Protein AF-A0A4Q4YXY8-F1 (afdb_monomer)

Radius of gyration: 15.59 Å; Cα contacts (8 Å, |Δi|>4): 426; chains: 1; bounding box: 36×34×40 Å

Organism: NCBI:txid2497878

Structure (mmCIF, N/CA/C/O backbone):
data_AF-A0A4Q4YXY8-F1
#
_entry.id   AF-A0A4Q4YXY8-F1
#
loop_
_atom_site.group_PDB
_atom_site.id
_atom_site.type_symbol
_atom_site.label_atom_id
_atom_site.label_alt_id
_atom_site.label_comp_id
_atom_site.label_asym_id
_atom_site.label_entity_id
_atom_site.label_seq_id
_atom_site.pdbx_PDB_ins_code
_atom_site.Cartn_x
_atom_site.Cartn_y
_atom_site.Cartn_z
_atom_site.occupancy
_atom_site.B_iso_or_equiv
_atom_site.auth_seq_id
_atom_site.auth_comp_id
_atom_site.auth_asym_id
_atom_site.auth_atom_id
_atom_site.pdbx_PDB_model_num
ATOM 1 N N . MET A 1 1 ? -4.076 18.309 8.167 1.00 90.19 1 MET A N 1
ATOM 2 C CA . MET A 1 1 ? -4.101 18.838 9.562 1.00 90.19 1 MET A CA 1
ATOM 3 C C . MET A 1 1 ? -2.750 18.593 10.218 1.00 90.19 1 MET A C 1
ATOM 5 O O . MET A 1 1 ? -2.201 17.526 10.020 1.00 90.19 1 MET A O 1
ATOM 9 N N . LYS A 1 2 ? -2.200 19.531 10.994 1.00 92.75 2 LYS A N 1
ATOM 10 C CA . LYS A 1 2 ? -0.935 19.318 11.720 1.00 92.75 2 LYS A CA 1
ATOM 11 C C . LYS A 1 2 ? -1.205 18.745 13.115 1.00 92.75 2 LYS A C 1
ATOM 13 O O . LYS A 1 2 ? -2.021 19.312 13.838 1.00 92.75 2 LYS A O 1
ATOM 18 N N . VAL A 1 3 ? -0.514 17.673 13.496 1.00 90.56 3 VAL A N 1
ATOM 19 C CA . VAL A 1 3 ? -0.617 17.034 14.820 1.00 90.56 3 VAL A CA 1
ATOM 20 C C . VAL A 1 3 ? 0.762 16.958 15.492 1.00 90.56 3 VAL A C 1
ATOM 22 O O . VAL A 1 3 ? 1.758 16.739 14.795 1.00 90.56 3 VAL A O 1
ATOM 25 N N . PRO A 1 4 ? 0.869 17.201 16.812 1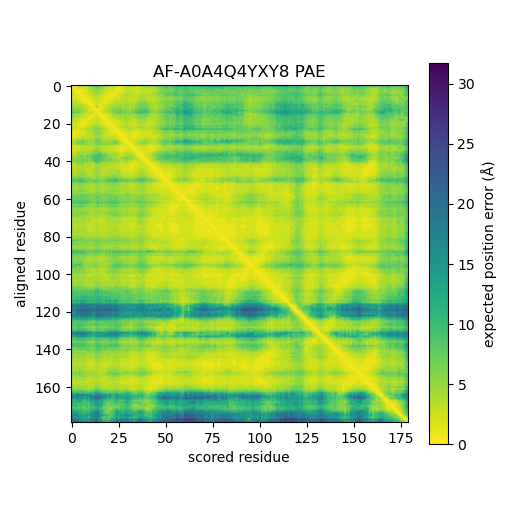.00 92.56 4 PRO A N 1
ATOM 26 C CA . PRO A 1 4 ? 2.136 17.091 17.535 1.00 92.56 4 PRO A CA 1
ATOM 27 C C . PRO A 1 4 ? 2.591 15.628 17.698 1.00 92.56 4 PRO A C 1
ATOM 29 O O . PRO A 1 4 ? 1.917 14.697 17.269 1.00 92.56 4 PRO A O 1
ATOM 32 N N . ALA A 1 5 ? 3.755 15.433 18.322 1.00 89.69 5 ALA A N 1
ATOM 33 C CA . ALA A 1 5 ? 4.195 14.108 18.751 1.00 89.69 5 ALA A CA 1
ATOM 34 C C . ALA A 1 5 ? 3.210 13.514 19.772 1.00 89.69 5 ALA A C 1
ATOM 36 O O . ALA A 1 5 ? 2.669 14.239 20.611 1.00 89.69 5 ALA A O 1
ATOM 37 N N . GLY A 1 6 ? 3.011 12.199 19.731 1.00 88.31 6 GLY A N 1
ATOM 38 C CA . GLY A 1 6 ? 2.083 11.510 20.623 1.00 88.31 6 GLY A CA 1
ATOM 39 C C . GLY A 1 6 ? 1.537 10.218 20.034 1.00 88.31 6 GLY A C 1
ATOM 40 O O . GLY A 1 6 ? 1.901 9.824 18.929 1.00 88.31 6 GLY A O 1
ATOM 41 N N . ARG A 1 7 ? 0.652 9.566 20.788 1.00 87.00 7 ARG A N 1
ATOM 42 C CA . ARG A 1 7 ? -0.078 8.379 20.342 1.00 87.00 7 ARG A CA 1
ATOM 43 C C . ARG A 1 7 ? -1.436 8.781 19.788 1.00 87.00 7 ARG A C 1
ATOM 45 O O . ARG A 1 7 ? -2.163 9.526 20.446 1.00 87.00 7 ARG A O 1
ATOM 52 N N . TYR A 1 8 ? -1.771 8.269 18.612 1.00 84.75 8 TYR A N 1
ATOM 53 C CA . TYR A 1 8 ? -3.015 8.570 17.916 1.00 84.75 8 TYR A CA 1
ATOM 54 C C . TYR A 1 8 ? -3.719 7.297 17.473 1.00 84.75 8 TYR A C 1
ATOM 56 O O . TYR A 1 8 ? -3.079 6.372 16.986 1.00 84.75 8 TYR A O 1
ATOM 64 N N . SER A 1 9 ?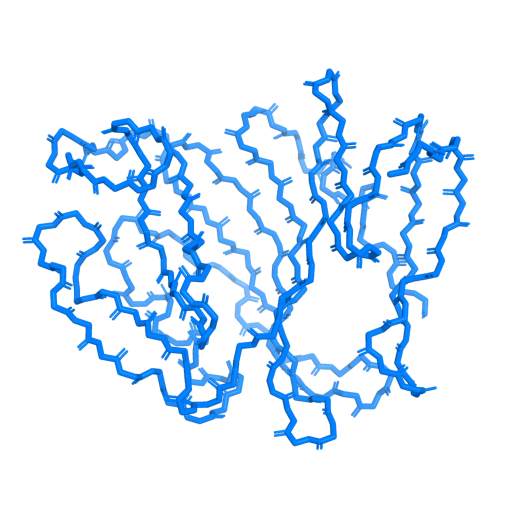 -5.045 7.319 17.569 1.00 83.12 9 SER A N 1
ATOM 65 C CA . SER A 1 9 ? -5.918 6.248 17.104 1.00 83.12 9 SER A CA 1
ATOM 66 C C . SER A 1 9 ? -6.507 6.613 15.744 1.00 83.12 9 SER A C 1
ATOM 68 O O . SER A 1 9 ? -7.242 7.597 15.619 1.00 83.12 9 SER A O 1
ATOM 70 N N . LEU A 1 10 ? -6.180 5.833 14.720 1.00 78.31 10 LEU A N 1
ATOM 71 C CA . LEU A 1 10 ? -6.685 5.965 13.357 1.00 78.31 10 LEU A CA 1
ATOM 72 C C . LEU A 1 10 ? -7.799 4.944 13.162 1.00 78.31 10 LEU A C 1
ATOM 74 O O . LEU A 1 10 ? -7.565 3.741 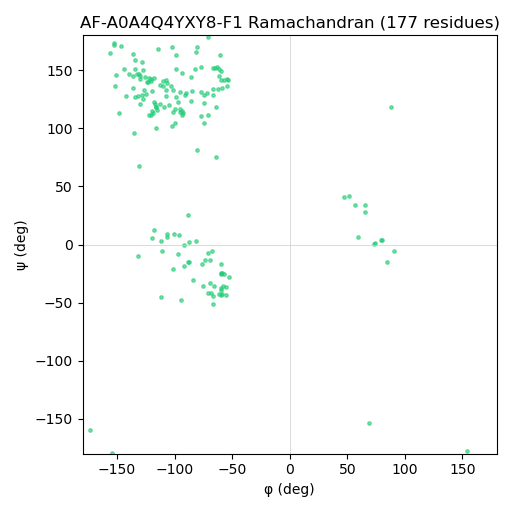13.066 1.00 78.31 10 LEU A O 1
ATOM 78 N N . ARG A 1 11 ? -9.043 5.417 13.157 1.00 79.62 11 ARG A N 1
ATOM 79 C CA . ARG A 1 11 ? -10.216 4.549 13.059 1.00 79.62 11 ARG A CA 1
ATOM 80 C C . ARG A 1 11 ? -10.403 4.080 11.613 1.00 79.62 11 ARG A C 1
ATOM 82 O O . ARG A 1 11 ? -10.774 4.877 10.761 1.00 79.62 11 ARG A O 1
ATOM 89 N N . LEU A 1 12 ? -10.176 2.790 11.365 1.00 75.69 12 LEU A N 1
ATOM 90 C CA . LEU A 1 12 ? -10.342 2.145 10.055 1.00 75.69 12 LEU A CA 1
ATOM 91 C C . LEU A 1 12 ? -11.801 1.731 9.813 1.00 75.69 12 LEU A C 1
ATOM 93 O O . LEU A 1 12 ? -12.274 1.721 8.685 1.00 75.69 12 LEU A O 1
ATOM 97 N N . SER A 1 13 ? -12.525 1.396 10.884 1.00 74.44 13 SER A N 1
ATOM 98 C CA . SER A 1 13 ? -13.963 1.111 10.869 1.00 74.44 13 SER A CA 1
ATOM 99 C C . SER A 1 13 ? -14.575 1.421 12.242 1.00 74.44 13 SER A C 1
ATOM 101 O O . SER A 1 13 ? -13.841 1.693 13.195 1.00 74.44 13 SER A O 1
ATOM 103 N N . PRO A 1 14 ? -15.908 1.363 12.424 1.00 77.62 14 PRO A N 1
ATOM 104 C CA . PRO A 1 14 ? -16.515 1.543 13.743 1.00 77.62 14 PRO A CA 1
ATOM 105 C C . PRO A 1 14 ? -15.936 0.629 14.837 1.00 77.62 14 PRO A C 1
ATOM 107 O O . PRO A 1 14 ? -15.938 1.027 16.002 1.00 77.62 14 PRO A O 1
ATOM 110 N N . SER A 1 15 ? -15.427 -0.550 14.461 1.00 74.56 15 SER A N 1
ATOM 111 C CA . SER A 1 15 ? -14.899 -1.581 15.361 1.00 74.56 15 SER A CA 1
ATOM 112 C C . SER A 1 15 ? -13.382 -1.781 15.286 1.00 74.56 15 SER A C 1
ATOM 114 O O . SER A 1 15 ? -12.856 -2.565 16.068 1.00 74.56 15 SER A O 1
ATOM 116 N N . LEU A 1 16 ? -12.681 -1.111 14.367 1.00 79.50 16 LEU A N 1
ATOM 117 C CA . LEU A 1 16 ? -11.245 -1.282 14.155 1.00 79.50 16 LEU A CA 1
ATOM 118 C C . LEU A 1 16 ? -10.537 0.069 14.190 1.00 79.50 16 LEU A C 1
ATOM 120 O O . LEU A 1 16 ? -10.862 0.974 13.419 1.00 79.50 16 LEU A O 1
ATOM 124 N N . ALA A 1 17 ? -9.532 0.176 15.051 1.00 80.44 17 ALA A N 1
ATOM 125 C CA . ALA A 1 17 ? -8.624 1.306 15.084 1.00 80.44 17 ALA A CA 1
ATOM 126 C C . ALA A 1 17 ? -7.174 0.825 15.025 1.00 80.44 17 ALA A C 1
ATOM 128 O O . ALA A 1 17 ? -6.848 -0.274 15.470 1.00 80.44 17 ALA A O 1
ATOM 129 N N . TYR A 1 18 ? -6.328 1.660 14.443 1.00 76.88 18 TYR A N 1
ATOM 130 C CA . TYR A 1 18 ? -4.896 1.470 14.352 1.00 76.88 18 TYR A CA 1
ATOM 131 C C . TYR A 1 18 ? -4.215 2.536 15.205 1.00 76.88 18 TYR A C 1
ATOM 133 O O . TYR A 1 18 ? -4.395 3.728 14.967 1.00 76.88 18 TYR A O 1
ATOM 141 N N . GLU A 1 19 ? -3.433 2.122 16.195 1.00 80.50 19 GLU A N 1
ATOM 142 C CA . GLU A 1 19 ? -2.650 3.056 17.001 1.00 80.50 19 GLU A CA 1
ATOM 143 C C . GLU A 1 19 ? -1.320 3.369 16.308 1.00 80.50 19 GLU A C 1
ATOM 145 O O . GLU A 1 19 ? -0.596 2.477 15.867 1.00 80.50 19 GLU A O 1
ATOM 150 N N . VAL A 1 20 ? -0.982 4.652 16.220 1.00 77.38 20 VAL A N 1
ATOM 151 C CA . VAL A 1 20 ? 0.290 5.124 15.676 1.00 77.38 20 VAL A CA 1
ATOM 152 C C . VAL A 1 20 ? 0.993 6.006 16.703 1.00 77.38 20 VAL A C 1
ATOM 154 O O . VAL A 1 20 ? 0.406 6.937 17.258 1.00 77.38 20 VAL A O 1
ATOM 157 N N . ASP A 1 21 ? 2.264 5.709 16.966 1.00 81.56 21 ASP A N 1
ATOM 158 C CA . ASP A 1 21 ? 3.124 6.556 17.786 1.00 81.56 21 ASP A CA 1
ATOM 159 C C . ASP A 1 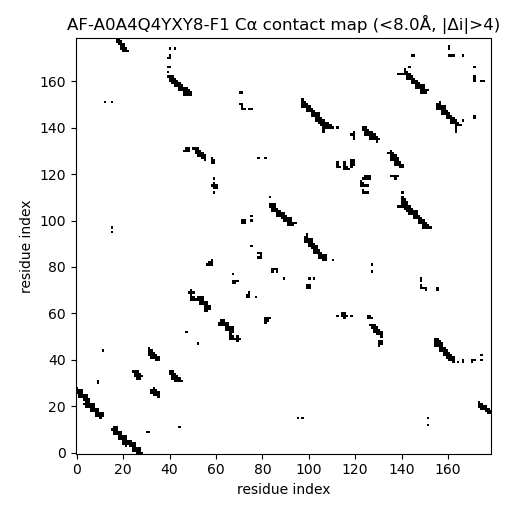21 ? 3.907 7.502 16.873 1.00 81.56 21 ASP A C 1
ATOM 161 O O . ASP A 1 21 ? 4.732 7.085 16.062 1.00 81.56 21 ASP A O 1
ATOM 165 N N . LEU A 1 22 ? 3.646 8.799 17.001 1.00 82.31 22 LEU A N 1
ATOM 166 C CA . LEU A 1 22 ? 4.310 9.834 16.224 1.00 82.31 22 LEU A CA 1
ATOM 167 C C . LEU A 1 22 ? 5.482 10.393 17.043 1.00 82.31 22 LEU A C 1
ATOM 169 O O . LEU A 1 22 ? 5.249 11.040 18.069 1.00 82.31 22 LEU A O 1
ATOM 173 N N . PRO A 1 23 ? 6.743 10.191 16.613 1.00 78.56 23 PRO A N 1
ATOM 174 C CA . PRO A 1 23 ? 7.926 10.628 17.364 1.00 78.56 23 PRO A CA 1
ATOM 175 C C . PRO A 1 23 ? 8.136 12.147 17.296 1.00 78.56 23 PRO A C 1
ATOM 177 O O . PRO A 1 23 ? 8.937 12.720 18.029 1.00 78.56 23 PRO A O 1
ATOM 180 N N . GLY A 1 24 ? 7.426 12.808 16.389 1.00 84.75 24 GLY A N 1
ATOM 181 C CA . GLY A 1 24 ? 7.512 14.227 16.126 1.00 84.75 24 GLY A CA 1
ATOM 182 C C . GLY A 1 24 ? 6.204 14.724 15.539 1.00 84.75 24 GLY A C 1
ATOM 183 O O . GLY A 1 24 ? 5.262 13.965 15.320 1.00 84.75 24 GLY A O 1
ATOM 184 N N . THR A 1 25 ? 6.173 16.014 15.243 1.00 89.00 25 THR A N 1
ATOM 185 C CA . THR A 1 25 ? 5.043 16.615 14.537 1.00 89.00 25 THR A CA 1
ATOM 186 C C . THR A 1 25 ? 4.845 15.952 13.168 1.00 89.00 25 THR A C 1
ATOM 188 O O . THR A 1 25 ? 5.825 15.644 12.484 1.00 89.00 25 THR A O 1
ATOM 191 N N . ARG A 1 26 ? 3.587 15.750 12.765 1.00 88.75 26 ARG A N 1
ATOM 192 C CA . ARG A 1 26 ? 3.189 15.201 11.459 1.00 88.75 26 ARG A CA 1
ATOM 193 C C . ARG A 1 26 ? 2.025 15.979 10.847 1.00 88.75 26 ARG A C 1
ATOM 195 O O . ARG A 1 26 ? 1.322 16.724 11.533 1.00 88.75 26 ARG A O 1
ATOM 202 N N . TYR A 1 27 ? 1.823 15.781 9.554 1.00 89.62 27 TYR A N 1
ATOM 203 C CA . TYR A 1 27 ? 0.651 16.202 8.803 1.00 89.62 27 TYR A CA 1
ATOM 204 C C . TYR A 1 27 ? -0.252 14.991 8.560 1.00 89.62 27 TYR A C 1
ATOM 206 O O . TYR A 1 27 ? 0.235 13.912 8.246 1.00 89.62 27 TYR A O 1
ATOM 214 N N . VAL A 1 28 ? -1.554 15.183 8.755 1.00 87.75 28 VAL A N 1
ATOM 215 C CA . VAL A 1 28 ? -2.616 14.188 8.589 1.00 87.75 28 VAL A CA 1
ATOM 216 C C . VAL A 1 28 ? -3.590 14.672 7.524 1.00 87.75 28 VAL A C 1
ATOM 218 O O . VAL A 1 28 ? -4.300 15.658 7.754 1.00 87.75 28 VAL A O 1
ATOM 221 N N . ASP A 1 29 ? -3.669 13.961 6.409 1.00 85.75 29 ASP A N 1
ATOM 222 C CA . ASP A 1 29 ? -4.574 14.250 5.300 1.00 85.75 29 ASP A CA 1
ATOM 223 C C . ASP A 1 29 ? -5.659 13.180 5.214 1.00 85.75 29 ASP A C 1
ATOM 225 O O . ASP A 1 29 ? -5.414 11.994 5.441 1.00 85.75 29 ASP A O 1
ATOM 229 N N . GLY A 1 30 ? -6.904 13.617 5.007 1.00 80.00 30 GLY A N 1
ATOM 230 C CA . GLY A 1 30 ? -8.074 12.728 4.968 1.00 80.00 30 GLY A CA 1
ATOM 231 C C . GLY A 1 30 ? -8.321 11.902 6.241 1.00 80.00 30 GLY A C 1
ATOM 232 O O . GLY A 1 30 ? -9.193 11.045 6.242 1.00 80.00 30 GLY A O 1
ATOM 233 N N . GLY A 1 31 ? -7.560 12.130 7.320 1.00 79.38 31 GLY A N 1
ATOM 234 C CA . GLY A 1 31 ? -7.582 11.296 8.526 1.00 79.38 31 GLY A CA 1
ATOM 235 C C . GLY A 1 31 ? -6.888 9.938 8.377 1.00 79.38 31 GLY A C 1
ATOM 236 O O . GLY A 1 31 ? -6.879 9.179 9.338 1.00 79.38 31 GLY A O 1
ATOM 237 N N . LEU A 1 32 ? -6.315 9.637 7.208 1.00 83.00 32 LEU A N 1
ATOM 238 C CA . LEU A 1 32 ? -5.819 8.304 6.846 1.00 83.00 32 LEU A CA 1
ATOM 239 C C . LEU A 1 32 ? -4.403 8.320 6.259 1.00 83.00 32 LEU A C 1
ATOM 241 O O . LEU A 1 32 ? -3.798 7.261 6.138 1.00 83.00 32 LEU A O 1
ATOM 245 N N . TYR A 1 33 ? -3.860 9.499 5.946 1.00 86.62 33 TYR A N 1
ATOM 246 C CA . TYR A 1 33 ? -2.503 9.679 5.440 1.00 86.62 33 TYR A CA 1
ATOM 247 C C . TYR A 1 33 ? -1.685 10.545 6.402 1.00 86.62 33 TYR A C 1
ATOM 249 O O . TYR A 1 33 ? -1.987 11.722 6.586 1.00 86.62 33 TYR A O 1
ATOM 257 N N . VAL A 1 34 ? -0.668 9.975 7.044 1.00 87.25 34 VAL A N 1
ATOM 258 C CA . VAL A 1 34 ? 0.184 10.632 8.043 1.00 87.25 34 VAL A CA 1
ATOM 259 C C . VAL A 1 34 ? 1.620 10.692 7.536 1.00 87.25 34 VAL A C 1
ATOM 261 O O . VAL A 1 34 ? 2.242 9.661 7.299 1.00 87.25 34 VAL A O 1
ATOM 264 N N . HIS A 1 35 ? 2.174 11.894 7.409 1.00 86.31 35 HIS A N 1
ATOM 265 C CA . HIS A 1 35 ? 3.501 12.106 6.829 1.00 86.31 35 HIS A CA 1
ATOM 266 C C . HIS A 1 35 ? 4.172 13.373 7.384 1.00 86.31 35 HIS A C 1
ATOM 268 O O . HIS A 1 35 ? 3.567 14.163 8.113 1.00 86.31 35 HIS A O 1
ATOM 274 N N . HIS A 1 36 ? 5.444 13.587 7.057 1.00 83.56 36 HIS A N 1
ATOM 275 C CA . HIS A 1 36 ? 6.115 14.877 7.220 1.00 83.56 36 HIS A CA 1
ATOM 276 C C . HIS A 1 36 ? 7.232 14.995 6.178 1.00 83.56 36 HIS A C 1
ATOM 278 O O . HIS A 1 36 ? 7.967 14.029 6.011 1.00 83.56 36 HIS A O 1
ATOM 284 N N . PRO A 1 37 ? 7.401 16.149 5.507 1.00 79.00 37 PRO A N 1
ATOM 285 C CA . PRO A 1 37 ? 8.390 16.295 4.434 1.00 79.00 37 PRO A CA 1
ATOM 286 C C . PRO A 1 37 ? 9.826 16.025 4.905 1.00 79.00 37 PRO A C 1
ATOM 288 O O . PRO A 1 37 ? 10.601 15.398 4.195 1.00 79.00 37 PRO A O 1
ATOM 291 N N . ASP A 1 38 ? 10.154 16.448 6.128 1.00 78.81 38 ASP A N 1
ATOM 292 C CA . ASP A 1 38 ? 11.504 16.304 6.696 1.00 78.81 38 ASP A CA 1
ATOM 293 C C . ASP A 1 38 ? 11.659 15.128 7.674 1.00 78.81 38 ASP A C 1
ATOM 295 O O . ASP A 1 38 ? 12.659 15.063 8.389 1.00 78.81 38 ASP A O 1
ATOM 299 N N . ALA A 1 39 ? 10.664 14.240 7.798 1.00 75.75 39 ALA A N 1
ATOM 300 C CA . ALA A 1 39 ? 10.763 13.106 8.716 1.00 75.75 39 ALA A CA 1
ATOM 301 C C . ALA A 1 39 ? 10.571 11.777 7.980 1.00 75.75 39 ALA A C 1
ATOM 303 O O . ALA A 1 39 ? 9.677 11.676 7.142 1.00 75.75 39 ALA A O 1
ATOM 304 N N . PRO A 1 40 ? 11.355 10.744 8.327 1.00 73.69 40 PRO A N 1
ATOM 305 C CA . PRO A 1 40 ? 11.148 9.418 7.779 1.00 73.69 40 PRO A CA 1
ATOM 306 C C . PRO A 1 40 ? 9.794 8.849 8.221 1.00 73.69 40 PRO A C 1
ATOM 308 O O . PRO A 1 40 ? 9.283 9.157 9.310 1.00 73.69 40 PRO A O 1
ATOM 311 N N . GLY A 1 41 ? 9.253 7.974 7.375 1.00 78.12 41 GLY A N 1
ATOM 312 C CA . GLY A 1 41 ? 8.050 7.206 7.657 1.00 78.12 41 GLY A CA 1
ATOM 313 C C . GLY A 1 41 ? 6.757 7.922 7.274 1.00 78.12 41 GLY A C 1
ATOM 314 O O . GLY A 1 41 ? 6.381 8.947 7.847 1.00 78.12 41 GLY A O 1
ATOM 315 N N . VAL A 1 42 ? 6.043 7.301 6.345 1.00 82.25 42 VAL A N 1
ATOM 316 C CA . VAL A 1 42 ? 4.669 7.596 5.961 1.00 82.25 42 VA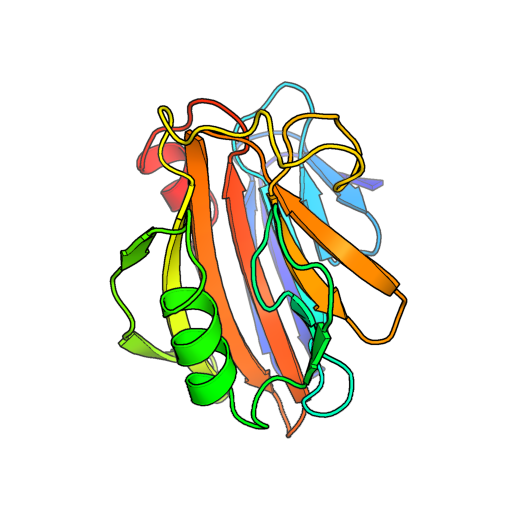L A CA 1
ATOM 317 C C . VAL A 1 42 ? 3.777 6.481 6.495 1.00 82.25 42 VAL A C 1
ATOM 319 O O . VAL A 1 42 ? 4.152 5.304 6.514 1.00 82.25 42 VAL A O 1
ATOM 322 N N . PHE A 1 43 ? 2.593 6.848 6.961 1.00 85.56 43 PHE A N 1
ATOM 323 C CA . PHE A 1 43 ? 1.528 5.910 7.269 1.00 85.56 43 PHE A CA 1
ATOM 324 C C . PHE A 1 43 ? 0.317 6.236 6.406 1.00 85.56 43 PHE A C 1
ATOM 326 O O . PHE A 1 43 ? -0.089 7.391 6.329 1.00 85.56 43 PHE A O 1
ATOM 333 N N . ALA A 1 44 ? -0.266 5.226 5.781 1.00 87.25 44 ALA A N 1
ATOM 334 C CA . ALA A 1 44 ? -1.396 5.390 4.893 1.00 87.25 44 ALA A CA 1
ATOM 335 C C . ALA A 1 44 ? -2.414 4.270 5.084 1.00 87.25 44 ALA A C 1
ATOM 337 O O . ALA A 1 44 ? -2.061 3.119 5.344 1.00 87.25 44 ALA A O 1
ATOM 338 N N . VAL A 1 45 ? -3.684 4.603 4.908 1.00 88.12 45 V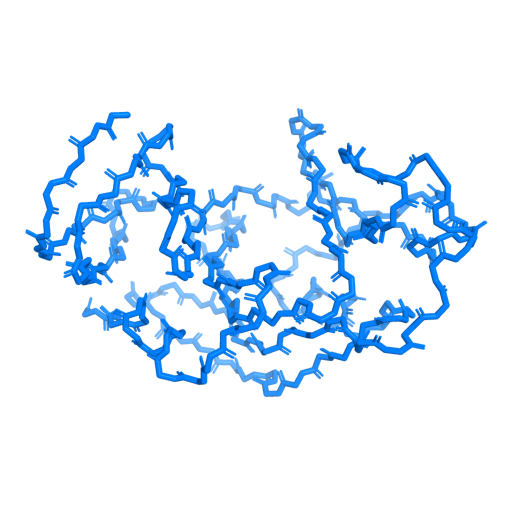AL A N 1
ATOM 339 C CA . VAL A 1 45 ? -4.781 3.641 4.840 1.00 88.12 45 VAL A CA 1
ATOM 340 C C . VAL A 1 45 ? -5.566 3.942 3.583 1.00 88.12 45 VAL A C 1
ATOM 342 O O . VAL A 1 45 ? -6.002 5.074 3.387 1.00 88.12 45 VAL A O 1
ATOM 345 N N . THR A 1 46 ? -5.788 2.921 2.767 1.00 88.62 46 THR A N 1
ATOM 346 C CA . THR A 1 46 ? -6.628 3.037 1.576 1.00 88.62 46 THR A CA 1
ATOM 347 C C . THR A 1 46 ? -7.614 1.877 1.491 1.00 88.62 46 THR A C 1
ATOM 349 O O . THR A 1 46 ? -7.330 0.755 1.930 1.00 88.62 46 THR A O 1
ATOM 352 N N . SER A 1 47 ? -8.795 2.159 0.945 1.00 89.88 47 SER A N 1
ATOM 353 C CA . SER A 1 47 ? -9.760 1.124 0.582 1.00 89.88 47 SER A CA 1
ATOM 354 C C . SER A 1 47 ? -9.307 0.462 -0.714 1.00 89.88 47 SER A C 1
ATOM 356 O O . SER A 1 47 ? -8.992 1.144 -1.685 1.00 89.88 47 SER A O 1
ATOM 358 N N . ALA A 1 48 ? -9.278 -0.866 -0.739 1.00 91.81 48 ALA A N 1
ATOM 359 C CA . ALA A 1 48 ? -8.876 -1.655 -1.897 1.00 91.81 48 ALA A CA 1
ATOM 360 C C . ALA A 1 48 ? -9.928 -2.742 -2.162 1.00 91.81 48 ALA A C 1
ATOM 362 O O . ALA A 1 48 ? -9.647 -3.931 -1.967 1.00 91.81 48 ALA A O 1
ATOM 363 N N . PRO A 1 49 ? -11.149 -2.365 -2.581 1.00 91.38 49 PRO A N 1
ATOM 364 C CA . PRO A 1 49 ? -12.255 -3.300 -2.755 1.00 91.38 49 PRO A CA 1
ATOM 365 C C . PRO A 1 49 ? -11.931 -4.364 -3.809 1.00 91.38 49 PRO A C 1
ATOM 367 O O . PRO A 1 49 ? -11.130 -4.145 -4.721 1.00 91.38 49 PRO A O 1
ATOM 370 N N . ALA A 1 50 ? -12.522 -5.548 -3.663 1.00 87.56 50 ALA A N 1
ATOM 371 C CA . ALA A 1 50 ? -12.245 -6.707 -4.512 1.00 87.56 50 ALA A CA 1
ATOM 372 C C . ALA A 1 50 ? -12.449 -6.425 -6.010 1.00 87.56 50 ALA A C 1
ATOM 374 O O . ALA A 1 50 ? -11.620 -6.807 -6.826 1.00 87.56 50 ALA A O 1
ATOM 375 N N . ASP A 1 51 ? -13.532 -5.742 -6.355 1.00 88.62 51 ASP A N 1
ATOM 376 C CA . ASP A 1 51 ? -13.954 -5.395 -7.713 1.00 88.62 51 ASP A CA 1
ATOM 377 C C . ASP A 1 51 ? -13.348 -4.085 -8.239 1.00 88.62 51 ASP A C 1
ATOM 379 O O . ASP A 1 51 ? -13.344 -3.862 -9.448 1.00 88.62 51 ASP A O 1
ATOM 383 N N . GLY A 1 52 ? -12.779 -3.260 -7.360 1.00 88.75 52 GLY A N 1
ATOM 384 C CA . GLY A 1 52 ? -12.177 -1.972 -7.710 1.00 88.75 52 GLY A CA 1
ATOM 385 C C . GLY A 1 52 ? -10.655 -1.888 -7.555 1.00 88.75 52 GLY A C 1
ATOM 386 O O . GLY A 1 52 ? -10.090 -0.819 -7.769 1.00 88.75 52 GLY A O 1
ATOM 387 N N . THR A 1 53 ? -9.971 -2.973 -7.174 1.00 94.25 53 THR A N 1
ATOM 388 C CA . THR A 1 53 ? -8.497 -2.994 -7.086 1.00 94.25 53 THR A CA 1
ATOM 389 C C . THR A 1 53 ? -7.898 -3.548 -8.366 1.00 94.25 53 THR A C 1
ATOM 391 O O . THR A 1 53 ? -8.086 -4.723 -8.686 1.00 94.25 53 THR A O 1
ATOM 394 N N . LEU A 1 54 ? -7.144 -2.718 -9.075 1.00 93.75 54 LEU A N 1
ATOM 395 C CA . LEU A 1 54 ? -6.520 -3.050 -10.350 1.00 93.75 54 LEU A CA 1
ATOM 396 C C . LEU A 1 54 ? -5.001 -3.090 -10.190 1.00 93.75 54 LEU A C 1
ATOM 398 O O . LEU A 1 54 ? -4.427 -2.216 -9.545 1.00 93.75 54 LEU A O 1
ATOM 402 N N . LEU A 1 55 ? -4.348 -4.083 -10.787 1.00 93.44 55 LEU A N 1
ATOM 403 C CA . LEU A 1 55 ? -2.891 -4.144 -10.890 1.00 93.44 55 LEU A CA 1
ATOM 404 C C . LEU A 1 55 ? -2.484 -4.115 -12.364 1.00 93.44 55 LEU A C 1
ATOM 406 O O . LEU A 1 55 ? -3.164 -4.736 -13.189 1.00 93.44 55 LEU A O 1
ATOM 410 N N . PRO A 1 56 ? -1.370 -3.455 -12.718 1.00 92.06 56 PRO A N 1
ATOM 411 C CA . PRO A 1 56 ? -0.808 -3.583 -14.054 1.00 92.06 56 PRO A CA 1
ATOM 412 C C . PRO A 1 56 ? -0.281 -5.007 -14.269 1.00 92.06 56 PRO A C 1
ATOM 414 O O . PRO A 1 56 ? 0.142 -5.682 -13.328 1.00 92.06 56 PRO A O 1
ATOM 417 N N . ARG A 1 57 ? -0.260 -5.480 -15.518 1.00 91.94 57 ARG A N 1
ATOM 418 C CA . ARG A 1 57 ? 0.413 -6.744 -15.866 1.00 91.94 57 ARG A CA 1
ATOM 419 C C . ARG A 1 57 ? 1.919 -6.660 -15.683 1.00 91.94 57 ARG A C 1
ATOM 421 O O . ARG A 1 57 ? 2.543 -7.647 -15.302 1.00 91.94 57 ARG A O 1
ATOM 428 N N . HIS A 1 58 ? 2.488 -5.497 -15.972 1.00 91.19 58 HIS A N 1
ATOM 429 C CA . HIS A 1 58 ? 3.864 -5.178 -15.658 1.00 91.19 58 HIS A CA 1
ATOM 430 C C . HIS A 1 58 ? 3.946 -3.709 -15.225 1.00 91.19 58 HIS A C 1
ATOM 432 O O . HIS A 1 58 ? 3.546 -2.831 -15.995 1.00 91.19 58 HIS A O 1
ATOM 438 N N . PRO A 1 59 ? 4.547 -3.389 -14.067 1.00 87.75 59 PRO A N 1
ATOM 439 C CA . PRO A 1 59 ? 4.530 -2.036 -13.528 1.00 87.75 59 PRO A CA 1
ATOM 440 C C . PRO A 1 59 ? 5.144 -0.973 -14.433 1.00 87.75 59 PRO A C 1
ATOM 442 O O . PRO A 1 59 ? 4.761 0.183 -14.336 1.00 87.75 59 PRO A O 1
ATOM 445 N N . CYS A 1 60 ? 6.054 -1.351 -15.340 1.00 85.94 60 CYS A N 1
ATOM 446 C CA . CYS A 1 60 ? 6.694 -0.444 -16.305 1.00 85.94 60 CYS A CA 1
ATOM 447 C C . CYS A 1 60 ? 6.321 -0.657 -17.790 1.00 85.94 60 CYS A C 1
ATOM 449 O O . CYS A 1 60 ? 5.980 0.316 -18.449 1.00 85.94 60 CYS A O 1
ATOM 451 N N . THR A 1 61 ? 6.290 -1.885 -18.320 1.00 87.38 61 THR A N 1
ATOM 452 C CA . THR A 1 61 ? 6.188 -2.125 -19.778 1.00 87.38 61 THR A CA 1
ATOM 453 C C . THR A 1 61 ? 4.802 -2.500 -20.307 1.00 87.38 61 THR A C 1
ATOM 455 O O . THR A 1 61 ? 4.545 -2.321 -21.495 1.00 87.38 61 THR A O 1
ATOM 458 N N . ASP A 1 62 ? 3.900 -3.002 -19.461 1.00 89.56 62 ASP A N 1
ATOM 459 C CA . ASP A 1 62 ? 2.541 -3.404 -19.841 1.00 89.56 62 ASP A CA 1
ATOM 460 C C . ASP A 1 62 ? 1.541 -2.876 -18.813 1.00 89.56 62 ASP A C 1
ATOM 462 O O . ASP A 1 62 ? 1.288 -3.481 -17.768 1.00 89.56 62 ASP A O 1
ATOM 466 N N . LYS A 1 63 ? 0.966 -1.721 -19.149 1.00 83.69 63 LYS A N 1
ATOM 467 C CA . LYS A 1 63 ? -0.011 -1.005 -18.322 1.00 83.69 63 LYS A CA 1
ATOM 468 C C . LYS A 1 63 ? -1.424 -1.549 -18.449 1.00 83.69 63 LYS A C 1
ATOM 470 O O . LYS A 1 63 ? -2.338 -0.952 -17.891 1.00 83.69 63 LYS A O 1
ATOM 475 N N . SER A 1 64 ? -1.646 -2.623 -19.211 1.00 90.06 64 SER A N 1
ATOM 476 C CA . SER A 1 64 ? -2.957 -3.255 -19.184 1.00 90.06 64 SER A CA 1
ATOM 477 C C . SER A 1 64 ? -3.224 -3.778 -17.776 1.00 90.06 64 SER A C 1
ATOM 479 O O . SER A 1 64 ? -2.355 -4.357 -17.124 1.00 90.06 64 SER A O 1
ATOM 481 N N . GLU A 1 65 ? -4.423 -3.506 -17.283 1.00 91.19 65 GLU A N 1
ATOM 482 C CA . GLU A 1 65 ? -4.794 -3.765 -15.899 1.00 91.19 65 GLU A CA 1
ATOM 483 C C . GLU A 1 65 ? -5.568 -5.082 -15.793 1.00 91.19 65 GLU A C 1
ATOM 485 O O . GLU A 1 65 ? -6.269 -5.508 -16.719 1.00 91.19 65 GLU A O 1
ATOM 490 N N . PHE A 1 66 ? -5.454 -5.735 -14.642 1.00 93.88 66 PHE A N 1
ATOM 491 C CA . PHE A 1 66 ? -6.333 -6.825 -14.249 1.00 93.88 66 PHE A CA 1
ATOM 492 C C . PHE A 1 66 ? -6.854 -6.590 -12.835 1.00 93.88 66 PHE A C 1
ATOM 494 O O . PHE A 1 66 ? -6.162 -6.031 -11.983 1.00 93.88 66 PHE A O 1
ATOM 501 N N . THR A 1 67 ? -8.087 -7.022 -12.589 1.00 94.81 67 THR A N 1
ATOM 502 C CA . THR A 1 67 ? -8.690 -6.956 -11.260 1.00 94.81 67 THR A CA 1
ATOM 503 C C . THR A 1 67 ? -8.037 -7.977 -10.348 1.00 94.81 67 THR A C 1
ATOM 505 O O . THR A 1 67 ? -7.919 -9.153 -10.708 1.00 94.81 67 THR A O 1
ATOM 508 N N . ALA A 1 68 ? -7.629 -7.521 -9.168 1.00 95.06 68 ALA A N 1
ATOM 509 C CA . ALA A 1 68 ? -7.111 -8.395 -8.136 1.00 95.06 68 ALA A CA 1
ATOM 510 C C . ALA A 1 68 ? -8.160 -9.440 -7.735 1.00 95.06 68 ALA A C 1
ATOM 512 O O . ALA A 1 68 ? -9.361 -9.159 -7.741 1.00 95.06 68 ALA A O 1
ATOM 513 N N . GLY A 1 69 ? -7.734 -10.630 -7.315 1.00 95.19 69 GLY A N 1
ATOM 514 C CA . GLY A 1 69 ? -8.674 -11.591 -6.733 1.00 95.19 69 GLY A CA 1
ATOM 515 C C . GLY A 1 69 ? -9.356 -11.032 -5.470 1.00 95.19 69 GLY A C 1
ATOM 516 O O . GLY A 1 69 ? -8.885 -10.053 -4.887 1.00 95.19 69 GLY A O 1
ATOM 517 N N . PRO A 1 70 ? -10.471 -11.622 -5.009 1.00 94.44 70 PRO A N 1
ATOM 518 C CA . PRO A 1 70 ? -11.357 -10.966 -4.049 1.00 94.44 70 PRO A CA 1
ATOM 519 C C . PRO A 1 70 ? -10.851 -10.947 -2.602 1.00 94.44 70 PRO A C 1
ATOM 521 O O . PRO A 1 70 ? -11.366 -10.188 -1.786 1.00 94.44 70 PRO A O 1
ATOM 524 N N . THR A 1 71 ? -9.867 -11.774 -2.244 1.00 95.50 71 THR A N 1
ATOM 525 C CA . THR A 1 71 ? -9.422 -11.904 -0.849 1.00 95.50 71 THR A CA 1
ATOM 526 C C . THR A 1 71 ? -8.169 -11.075 -0.546 1.00 95.50 71 THR A C 1
ATOM 528 O O . THR A 1 71 ? -7.423 -10.699 -1.458 1.00 95.50 71 THR A O 1
ATOM 531 N N . PRO A 1 72 ? -7.856 -10.818 0.738 1.00 96.00 72 PRO A N 1
ATOM 532 C CA . PRO A 1 72 ? -6.552 -10.281 1.123 1.00 96.00 72 PRO A CA 1
ATOM 533 C C . PRO A 1 72 ? -5.369 -11.126 0.630 1.00 96.00 72 PRO A C 1
ATOM 535 O O . PRO A 1 72 ? -4.331 -10.592 0.244 1.00 96.00 72 PRO A O 1
ATOM 538 N N . GLN A 1 73 ? -5.521 -12.455 0.624 1.00 96.62 73 GLN A N 1
ATOM 539 C CA . GLN A 1 73 ? -4.490 -13.383 0.161 1.00 96.62 73 GLN A CA 1
ATOM 540 C C . GLN A 1 73 ? -4.271 -13.308 -1.349 1.00 96.62 73 GLN A C 1
ATOM 542 O O . GLN A 1 73 ? -3.142 -13.509 -1.796 1.00 96.62 73 GLN A O 1
ATOM 547 N N . ASP A 1 74 ? -5.320 -13.028 -2.123 1.00 96.38 74 ASP A N 1
ATOM 548 C CA . ASP A 1 74 ? -5.203 -12.875 -3.570 1.00 96.38 74 ASP A CA 1
ATOM 549 C C . ASP A 1 74 ? -4.372 -11.648 -3.927 1.00 96.38 74 ASP A C 1
ATOM 551 O O . ASP A 1 74 ? -3.361 -11.794 -4.613 1.00 96.38 74 ASP A O 1
ATOM 555 N N . LEU A 1 75 ? -4.703 -10.486 -3.350 1.00 95.94 75 LEU A N 1
ATOM 556 C CA . LEU A 1 75 ? -3.928 -9.264 -3.568 1.00 95.94 75 LEU A CA 1
ATOM 557 C C . LEU A 1 75 ? -2.473 -9.430 -3.112 1.00 95.94 75 LEU A C 1
ATOM 559 O O . LEU A 1 75 ? -1.555 -9.070 -3.841 1.00 95.94 75 LEU A O 1
ATOM 563 N N . ALA A 1 76 ? -2.233 -10.042 -1.947 1.00 96.31 76 ALA A N 1
ATOM 564 C CA . ALA A 1 76 ? -0.871 -10.308 -1.474 1.00 96.31 76 ALA A CA 1
ATOM 565 C C . ALA A 1 76 ? -0.072 -11.206 -2.437 1.00 96.31 76 ALA A C 1
ATOM 567 O O . ALA A 1 76 ? 1.126 -11.003 -2.638 1.00 96.31 76 ALA A O 1
ATOM 568 N N . ARG A 1 77 ? -0.718 -12.225 -3.020 1.00 96.44 77 ARG A N 1
ATOM 569 C CA . ARG A 1 77 ? -0.097 -13.124 -4.001 1.00 96.44 77 ARG A CA 1
ATOM 570 C C . ARG A 1 77 ? 0.208 -12.393 -5.305 1.00 96.44 77 ARG A C 1
ATOM 572 O O . ARG A 1 77 ? 1.269 -12.622 -5.871 1.00 96.44 77 ARG A O 1
ATOM 579 N N . GLU A 1 78 ? -0.709 -11.557 -5.770 1.00 95.94 78 GLU A N 1
ATOM 580 C CA . GLU A 1 78 ? -0.583 -10.821 -7.029 1.00 95.94 78 GLU A CA 1
ATOM 581 C C . GLU A 1 78 ? 0.472 -9.721 -6.936 1.00 95.94 78 GLU A C 1
ATOM 583 O O . GLU A 1 78 ? 1.317 -9.641 -7.819 1.00 95.94 78 GLU A O 1
ATOM 588 N N . LEU A 1 79 ? 0.527 -8.978 -5.826 1.00 94.75 79 LEU A N 1
ATOM 589 C CA . LEU A 1 79 ? 1.628 -8.052 -5.535 1.00 94.75 79 LEU A CA 1
ATOM 590 C C . LEU A 1 79 ? 2.977 -8.777 -5.500 1.00 94.75 79 LEU A C 1
ATOM 592 O O . LEU A 1 79 ? 3.948 -8.305 -6.075 1.00 94.75 79 LEU A O 1
ATOM 596 N N . ALA A 1 80 ? 3.040 -9.961 -4.883 1.00 95.38 80 ALA A N 1
ATOM 597 C CA . ALA A 1 80 ? 4.265 -10.761 -4.841 1.00 95.38 80 ALA A CA 1
ATOM 598 C C . ALA A 1 80 ? 4.679 -11.355 -6.198 1.00 95.38 80 ALA A C 1
ATOM 600 O O . ALA A 1 80 ? 5.783 -11.883 -6.312 1.00 95.38 80 ALA A O 1
ATOM 601 N N . ALA A 1 81 ? 3.793 -11.326 -7.193 1.00 95.31 81 ALA A N 1
ATOM 602 C CA . ALA A 1 81 ? 4.078 -11.755 -8.555 1.00 95.31 81 ALA A CA 1
ATOM 603 C C . ALA A 1 81 ? 4.441 -10.580 -9.478 1.00 95.31 81 ALA A C 1
ATOM 605 O O . ALA A 1 81 ? 4.840 -10.825 -10.617 1.00 95.31 81 ALA A O 1
ATOM 606 N N . GLN A 1 82 ? 4.303 -9.332 -9.012 1.00 92.69 82 GLN A N 1
ATOM 607 C CA . GLN A 1 82 ? 4.655 -8.161 -9.803 1.00 92.69 82 GLN A CA 1
ATOM 608 C C . GLN A 1 82 ? 6.170 -8.122 -10.046 1.00 92.69 82 GLN A C 1
ATOM 610 O O . GLN A 1 82 ? 6.949 -8.219 -9.093 1.00 92.69 82 GLN A O 1
ATOM 615 N N . PRO A 1 83 ? 6.618 -7.974 -11.303 1.00 90.75 83 PRO A N 1
ATOM 616 C CA . PRO A 1 83 ? 8.027 -7.763 -11.582 1.00 90.75 83 PRO A CA 1
ATOM 617 C C . PRO A 1 83 ? 8.487 -6.440 -10.967 1.00 90.75 83 PRO A C 1
ATOM 619 O O . PRO A 1 83 ? 7.701 -5.507 -10.833 1.00 90.75 83 PRO A O 1
ATOM 622 N N . LEU A 1 84 ? 9.780 -6.353 -10.644 1.00 89.88 84 LEU A N 1
ATOM 623 C CA . LEU A 1 84 ? 10.421 -5.189 -10.009 1.00 89.88 84 LEU A CA 1
ATOM 624 C C . LEU A 1 84 ? 10.076 -4.984 -8.522 1.00 89.88 84 LEU A C 1
ATOM 626 O O . LEU A 1 84 ? 10.586 -4.052 -7.905 1.00 89.88 84 LEU A O 1
ATOM 630 N N . LEU A 1 85 ? 9.257 -5.863 -7.935 1.00 90.75 85 LEU A N 1
ATOM 631 C CA . LEU A 1 85 ? 8.950 -5.865 -6.509 1.00 90.75 85 LEU A CA 1
ATOM 632 C C . LEU A 1 85 ? 9.573 -7.072 -5.821 1.00 90.75 85 LEU A C 1
ATOM 634 O O . LEU A 1 85 ? 9.497 -8.202 -6.302 1.00 90.75 85 LEU A O 1
ATOM 638 N N . GLU A 1 86 ? 10.078 -6.844 -4.618 1.00 93.00 86 GLU A N 1
ATOM 639 C CA . GLU A 1 86 ? 10.372 -7.901 -3.665 1.00 93.00 86 GLU A CA 1
ATOM 640 C C . GLU A 1 86 ? 9.308 -7.896 -2.570 1.00 93.00 86 GLU A C 1
ATOM 642 O O . GLU A 1 86 ? 9.131 -6.909 -1.856 1.00 93.00 86 GLU A O 1
ATOM 647 N N . VAL A 1 87 ? 8.594 -9.014 -2.427 1.00 93.88 87 VAL A N 1
ATOM 648 C CA . VAL A 1 87 ? 7.608 -9.195 -1.356 1.00 93.88 87 VAL A CA 1
ATOM 649 C C . VAL A 1 87 ? 8.046 -10.325 -0.432 1.00 93.88 87 VAL A C 1
ATOM 651 O O . VAL A 1 87 ? 8.145 -11.489 -0.836 1.00 93.88 87 VAL A O 1
ATOM 654 N N . HIS A 1 88 ? 8.264 -9.990 0.835 1.00 92.25 88 HIS A N 1
ATOM 655 C CA . HIS A 1 88 ? 8.686 -10.909 1.888 1.00 92.25 88 HIS A CA 1
ATOM 656 C C . HIS A 1 88 ? 7.613 -11.073 2.974 1.00 92.25 88 HIS A C 1
ATOM 658 O O . HIS A 1 88 ? 6.614 -10.355 3.011 1.00 92.25 88 HIS A O 1
ATOM 664 N N . ASP A 1 89 ? 7.813 -12.066 3.845 1.00 84.62 89 ASP A N 1
ATOM 665 C CA . ASP A 1 89 ? 7.056 -12.273 5.089 1.00 84.62 89 ASP A CA 1
ATOM 666 C C . ASP A 1 89 ? 5.526 -12.286 4.956 1.00 84.62 89 ASP A C 1
ATOM 668 O O . ASP A 1 89 ? 4.813 -11.787 5.824 1.00 84.62 89 ASP A O 1
ATOM 672 N N . ARG A 1 90 ? 5.021 -12.940 3.900 1.00 92.38 90 ARG A N 1
ATOM 673 C CA . 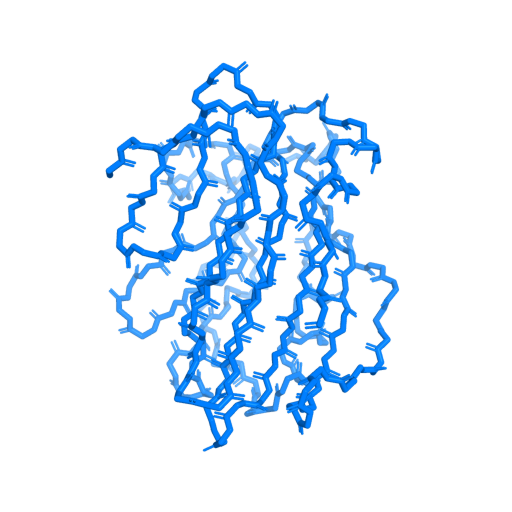ARG A 1 90 ? 3.589 -13.142 3.592 1.00 92.38 90 ARG A CA 1
ATOM 674 C C . ARG A 1 90 ? 2.877 -13.986 4.655 1.00 92.38 90 ARG A C 1
ATOM 676 O O . ARG A 1 90 ? 2.588 -15.169 4.455 1.00 92.38 90 ARG A O 1
ATOM 683 N N . THR A 1 91 ? 2.595 -13.377 5.796 1.00 93.75 91 THR A N 1
ATOM 684 C CA . THR A 1 91 ? 2.121 -14.057 7.001 1.00 93.75 91 THR A CA 1
ATOM 685 C C . THR A 1 91 ? 0.652 -13.749 7.214 1.00 93.75 91 THR A C 1
ATOM 687 O O . THR A 1 91 ? 0.231 -12.597 7.157 1.00 93.75 91 THR A O 1
ATOM 690 N N . ARG A 1 92 ? -0.158 -14.776 7.483 1.00 95.44 92 ARG A N 1
ATOM 691 C CA . ARG A 1 92 ? -1.552 -14.552 7.881 1.00 95.44 92 ARG A CA 1
ATOM 692 C C . ARG A 1 92 ? -1.589 -13.866 9.240 1.00 95.44 92 ARG A C 1
ATOM 694 O O . ARG A 1 92 ? -0.921 -14.310 10.169 1.00 95.44 92 ARG A O 1
ATOM 701 N N . VAL A 1 93 ? -2.414 -12.837 9.359 1.00 91.88 93 VAL A N 1
ATOM 702 C CA . VAL A 1 93 ? -2.574 -12.067 10.594 1.00 91.88 93 VAL A CA 1
ATOM 703 C C . VAL A 1 93 ? -4.042 -11.956 10.974 1.00 91.88 93 VAL A C 1
ATOM 705 O O . VAL A 1 93 ? -4.942 -12.110 10.145 1.00 91.88 93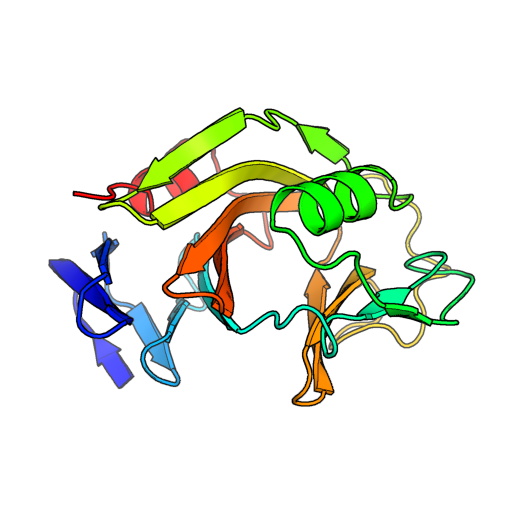 VAL A O 1
ATOM 708 N N . THR A 1 94 ? -4.292 -11.713 12.255 1.00 89.50 94 THR A N 1
ATOM 709 C CA . THR A 1 94 ? -5.598 -11.285 12.756 1.00 89.50 94 THR A CA 1
ATOM 710 C C . THR A 1 94 ? -5.375 -10.071 13.635 1.00 89.50 94 THR A C 1
ATOM 712 O O . THR A 1 94 ? -4.633 -10.156 14.610 1.00 89.50 94 THR A O 1
ATOM 715 N N . LEU A 1 95 ? -5.998 -8.955 13.276 1.00 82.50 95 LEU A N 1
ATOM 716 C CA . LEU A 1 95 ? -5.860 -7.668 13.946 1.00 82.50 95 LEU A CA 1
ATOM 717 C C . LEU A 1 95 ? -7.242 -7.217 14.401 1.00 82.50 95 LEU A C 1
ATOM 719 O O . LEU A 1 95 ? -8.102 -6.958 13.566 1.00 82.50 95 LEU A O 1
ATOM 723 N N . HIS A 1 96 ? -7.484 -7.196 15.715 1.00 78.88 96 HIS A N 1
ATOM 724 C CA . HIS A 1 96 ? -8.797 -6.858 16.301 1.00 78.88 96 HIS A CA 1
ATOM 725 C C . HIS A 1 96 ? -9.981 -7.570 15.644 1.00 78.88 96 HIS A C 1
ATOM 727 O O . HIS A 1 96 ? -11.030 -6.988 15.382 1.00 78.88 96 HIS A O 1
ATOM 733 N N . GLY A 1 97 ? -9.793 -8.851 15.333 1.00 83.88 97 GLY A N 1
ATOM 734 C CA . GLY A 1 97 ? -10.804 -9.677 14.675 1.00 83.88 97 GLY A CA 1
ATOM 735 C C . GLY A 1 97 ? -10.848 -9.562 13.147 1.00 83.88 97 GLY A C 1
ATOM 736 O O . GLY A 1 97 ? -11.390 -10.468 12.517 1.00 83.88 97 GLY A O 1
ATOM 737 N N . ALA A 1 98 ? -10.222 -8.549 12.540 1.00 90.06 98 ALA A N 1
ATOM 738 C CA . ALA A 1 98 ? -10.035 -8.472 11.093 1.00 90.06 98 ALA A CA 1
ATOM 739 C C . ALA A 1 98 ? -8.948 -9.457 10.649 1.00 90.06 98 ALA A C 1
ATOM 741 O O . ALA A 1 98 ? -7.848 -9.487 11.206 1.00 90.06 98 ALA A O 1
ATOM 742 N N . ARG A 1 99 ? -9.246 -10.292 9.653 1.00 93.69 99 ARG A N 1
ATOM 743 C CA . ARG A 1 99 ? -8.297 -11.280 9.117 1.00 93.69 99 ARG A CA 1
ATOM 744 C C . ARG A 1 99 ? -7.570 -10.697 7.922 1.00 93.69 99 ARG A C 1
ATOM 746 O O . ARG A 1 99 ? -8.152 -9.949 7.150 1.00 93.69 99 ARG A O 1
ATOM 753 N N . GLY A 1 100 ? -6.319 -11.087 7.720 1.00 95.31 100 GLY A N 1
ATOM 754 C CA . GLY A 1 100 ? -5.573 -10.564 6.587 1.00 95.31 100 GLY A CA 1
ATOM 755 C C . GLY A 1 100 ? -4.213 -11.192 6.370 1.00 95.31 100 GLY A C 1
ATOM 756 O O . GLY A 1 100 ? -3.930 -12.305 6.830 1.00 95.31 100 GLY A O 1
ATOM 757 N N . VAL A 1 101 ? -3.377 -10.458 5.644 1.00 97.12 101 VAL A N 1
ATOM 758 C CA . VAL A 1 101 ? -1.998 -10.816 5.325 1.00 97.12 101 VAL A CA 1
ATOM 759 C C . VAL A 1 101 ? -1.093 -9.627 5.616 1.00 97.12 101 VAL A C 1
ATOM 761 O O . VAL A 1 101 ? -1.344 -8.522 5.144 1.00 97.12 101 VAL A O 1
ATOM 764 N N . TYR A 1 102 ? -0.048 -9.876 6.397 1.00 94.38 102 TYR A N 1
ATOM 765 C CA . TYR A 1 102 ? 1.100 -8.991 6.516 1.00 94.38 102 TYR A CA 1
ATOM 766 C C . TYR A 1 102 ? 2.103 -9.305 5.413 1.00 94.38 102 TYR A C 1
ATOM 768 O O . TYR A 1 102 ? 2.280 -10.473 5.057 1.00 94.38 102 TYR A O 1
ATOM 776 N N . LEU A 1 103 ? 2.760 -8.274 4.900 1.00 94.69 103 LEU A N 1
ATOM 777 C CA . LEU A 1 103 ? 3.829 -8.397 3.924 1.00 94.69 103 LEU A CA 1
ATOM 778 C C . LEU A 1 103 ? 4.829 -7.244 4.055 1.00 94.69 103 LEU A C 1
ATOM 780 O O . LEU A 1 103 ? 4.458 -6.110 4.366 1.00 94.69 103 LEU A O 1
ATOM 784 N N . GLU A 1 104 ? 6.101 -7.543 3.806 1.00 92.31 104 GLU A N 1
ATOM 785 C CA . GLU A 1 104 ? 7.133 -6.529 3.587 1.00 92.31 104 GLU A CA 1
ATOM 786 C C . GLU A 1 104 ? 7.313 -6.342 2.081 1.00 92.31 104 GLU A C 1
ATOM 788 O O . GLU A 1 104 ? 7.604 -7.310 1.382 1.00 92.31 104 GLU A O 1
ATOM 793 N N . VAL A 1 105 ? 7.139 -5.119 1.582 1.00 91.38 105 VAL A N 1
ATOM 794 C CA . VAL A 1 105 ? 7.331 -4.762 0.168 1.00 91.38 105 VAL A CA 1
ATOM 795 C C . VAL A 1 105 ? 8.609 -3.964 0.024 1.00 91.38 105 VAL A C 1
ATOM 797 O O . VAL A 1 105 ? 8.879 -3.072 0.832 1.00 91.38 105 VAL A O 1
ATOM 800 N N . ARG A 1 106 ? 9.378 -4.242 -1.024 1.00 90.44 106 ARG A N 1
ATOM 801 C CA . ARG A 1 106 ? 10.504 -3.412 -1.436 1.00 90.44 106 ARG A CA 1
ATOM 802 C C . ARG A 1 106 ? 10.511 -3.220 -2.938 1.00 90.44 106 ARG A C 1
ATOM 804 O O . ARG A 1 106 ? 10.191 -4.143 -3.683 1.00 90.44 106 ARG A O 1
ATOM 811 N N . VAL A 1 107 ? 10.938 -2.036 -3.355 1.00 89.44 107 VAL A N 1
ATOM 812 C CA . VAL A 1 107 ? 11.443 -1.822 -4.710 1.00 89.44 107 VAL A CA 1
ATOM 813 C C . VAL A 1 107 ? 12.965 -1.810 -4.598 1.00 89.44 107 VAL A C 1
ATOM 815 O O . VAL A 1 107 ? 13.497 -0.916 -3.928 1.00 89.44 107 VAL A O 1
ATOM 818 N N . PRO A 1 108 ? 13.684 -2.788 -5.178 1.00 87.94 108 PRO A N 1
ATOM 819 C CA . PRO A 1 108 ? 15.138 -2.807 -5.100 1.00 87.94 108 PRO A CA 1
ATOM 820 C C . PRO A 1 108 ? 15.748 -1.487 -5.605 1.00 87.94 108 PRO A C 1
ATOM 822 O O . PRO A 1 108 ? 15.225 -0.875 -6.541 1.00 87.94 108 PRO A O 1
ATOM 825 N N . PRO A 1 109 ? 16.833 -1.005 -4.975 1.00 85.19 109 PRO A N 1
ATOM 826 C CA . PRO A 1 109 ? 17.428 0.295 -5.291 1.00 85.19 109 PRO A CA 1
ATOM 827 C C . PRO A 1 109 ? 18.146 0.330 -6.650 1.00 85.19 109 PRO A C 1
ATOM 829 O O . PRO A 1 109 ? 18.616 1.385 -7.054 1.00 85.19 109 PRO A O 1
ATOM 832 N N . ASP A 1 110 ? 18.288 -0.816 -7.312 1.00 85.25 110 ASP A N 1
ATOM 833 C CA . ASP A 1 110 ? 18.989 -1.020 -8.579 1.00 85.25 110 ASP A CA 1
ATOM 834 C C . ASP A 1 110 ? 18.063 -1.511 -9.705 1.00 85.25 110 ASP A C 1
ATOM 836 O O . ASP A 1 110 ? 18.537 -1.928 -10.764 1.00 85.25 110 ASP A O 1
ATOM 840 N N . VAL A 1 111 ? 16.742 -1.452 -9.499 1.00 85.62 111 VAL A N 1
ATOM 841 C CA . VAL A 1 111 ? 15.760 -1.714 -10.557 1.00 85.62 111 VAL A CA 1
ATOM 842 C C . VAL A 1 111 ? 15.963 -0.736 -11.714 1.00 85.62 111 VAL A C 1
ATOM 844 O O . VAL A 1 111 ? 16.053 0.468 -11.510 1.00 85.62 111 VAL A O 1
ATOM 847 N N . ASP A 1 112 ? 15.954 -1.235 -12.949 1.00 84.88 112 ASP A N 1
ATOM 848 C CA . ASP A 1 112 ? 15.909 -0.374 -14.130 1.00 84.88 112 ASP A CA 1
ATOM 849 C C . ASP A 1 112 ? 14.501 0.219 -14.307 1.00 84.88 112 ASP A C 1
ATOM 851 O O . ASP A 1 112 ? 13.574 -0.467 -14.747 1.00 84.88 112 ASP A O 1
ATOM 855 N N . THR A 1 113 ? 14.344 1.502 -13.966 1.00 83.00 113 THR A N 1
ATOM 856 C CA . THR A 1 113 ? 13.083 2.239 -14.137 1.00 83.00 113 THR A CA 1
ATOM 857 C C . THR A 1 113 ? 13.011 3.057 -15.422 1.00 83.00 113 THR A C 1
ATOM 859 O O . THR A 1 113 ? 12.045 3.785 -15.630 1.00 83.00 113 THR A O 1
ATOM 862 N N . THR A 1 114 ? 13.974 2.926 -16.340 1.00 83.44 114 THR A N 1
ATOM 863 C CA . THR A 1 114 ? 13.992 3.713 -17.590 1.00 83.44 114 THR A CA 1
ATOM 864 C C . THR A 1 114 ? 12.756 3.482 -18.461 1.00 83.44 114 THR A C 1
ATOM 866 O O . THR A 1 114 ? 12.378 4.349 -19.248 1.00 83.44 114 THR A O 1
ATOM 869 N N . GLN A 1 115 ? 12.112 2.323 -18.303 1.00 81.81 115 GLN A N 1
ATOM 870 C CA . GLN A 1 115 ? 10.879 1.943 -18.991 1.00 81.81 115 GLN A CA 1
ATOM 871 C C . GLN A 1 115 ? 9.607 2.302 -18.210 1.00 81.81 115 GLN A C 1
ATOM 873 O O . GLN A 1 115 ? 8.510 2.037 -18.690 1.00 81.81 115 GLN A O 1
ATOM 878 N N . CYS A 1 116 ? 9.722 2.888 -17.017 1.00 81.94 116 CYS A N 1
ATOM 879 C CA . CYS A 1 116 ? 8.594 3.311 -16.183 1.00 81.94 116 CYS A CA 1
ATOM 880 C C . CYS A 1 116 ? 8.146 4.746 -16.505 1.00 81.94 116 CYS A C 1
ATOM 882 O O . CYS A 1 116 ? 7.565 5.422 -15.664 1.00 81.94 116 CYS A O 1
ATOM 884 N N . GLN A 1 117 ? 8.399 5.212 -17.731 1.00 70.00 117 GLN A N 1
ATOM 885 C CA . GLN A 1 117 ? 7.941 6.523 -18.184 1.00 70.00 117 GLN A CA 1
ATOM 886 C C . GLN A 1 117 ? 6.410 6.614 -18.049 1.00 70.00 117 GLN A C 1
ATOM 888 O O . GLN A 1 117 ? 5.699 5.635 -18.288 1.00 70.00 117 GLN A O 1
ATOM 893 N N . ASP A 1 118 ? 5.924 7.788 -17.642 1.00 66.81 118 ASP A N 1
ATOM 894 C CA . ASP A 1 118 ? 4.501 8.103 -17.427 1.00 66.81 118 ASP A CA 1
ATOM 895 C C . ASP A 1 118 ? 3.805 7.334 -16.282 1.00 66.81 118 ASP A C 1
ATOM 897 O O . ASP A 1 118 ? 2.589 7.122 -16.306 1.00 66.81 118 ASP A O 1
ATOM 901 N N . VAL A 1 119 ? 4.554 6.920 -15.259 1.00 64.38 119 VAL A N 1
ATOM 902 C CA . VAL A 1 119 ? 4.021 6.242 -14.070 1.00 64.38 119 VAL A CA 1
ATOM 903 C C . VAL A 1 119 ? 4.045 7.170 -12.868 1.00 64.38 119 VAL A C 1
ATOM 905 O O . VAL A 1 119 ? 5.092 7.696 -12.542 1.00 64.38 119 VAL A O 1
ATOM 908 N N . GLY A 1 120 ? 2.920 7.328 -12.168 1.00 59.00 120 GLY A N 1
ATOM 909 C CA . GLY A 1 120 ? 2.893 8.065 -10.899 1.00 59.00 120 GLY A CA 1
ATOM 910 C C . GLY A 1 120 ? 3.124 9.575 -11.025 1.00 59.00 120 GLY A C 1
ATOM 911 O O . GLY A 1 120 ? 2.804 10.186 -12.048 1.00 59.00 120 GLY A O 1
ATOM 912 N N . ASP A 1 121 ? 3.636 10.167 -9.945 1.00 57.34 121 ASP A N 1
ATOM 913 C CA . ASP A 1 121 ? 3.886 11.609 -9.830 1.00 57.34 121 ASP A CA 1
ATOM 914 C C . ASP A 1 121 ? 5.282 12.002 -10.348 1.00 57.34 121 ASP A C 1
ATOM 916 O O . ASP A 1 121 ? 5.550 13.184 -10.593 1.00 57.34 121 ASP A O 1
ATOM 920 N N . THR A 1 122 ? 6.182 11.028 -10.531 1.00 56.34 122 THR A N 1
ATOM 921 C CA . THR A 1 122 ? 7.551 11.237 -11.019 1.00 56.34 122 THR A CA 1
ATOM 922 C C . THR A 1 122 ? 7.946 10.224 -12.094 1.00 56.34 122 THR A C 1
ATOM 924 O O . THR A 1 122 ? 7.382 9.149 -12.194 1.00 56.34 122 THR A O 1
ATOM 927 N N . THR A 1 123 ? 8.953 10.535 -12.913 1.00 57.03 123 THR A N 1
ATOM 928 C CA . THR A 1 123 ? 9.348 9.698 -14.066 1.00 57.03 123 THR A CA 1
ATOM 929 C C . THR A 1 123 ? 9.955 8.336 -13.713 1.00 57.03 123 THR A C 1
ATOM 931 O O . THR A 1 123 ? 10.215 7.551 -14.623 1.00 57.03 123 THR A O 1
ATOM 934 N N . ASP A 1 124 ? 10.187 8.066 -12.426 1.00 67.81 124 ASP A N 1
ATOM 935 C CA . ASP A 1 124 ? 10.897 6.882 -11.936 1.00 67.81 124 ASP A CA 1
ATOM 936 C C . ASP A 1 124 ? 10.029 6.007 -11.014 1.00 67.81 124 ASP A C 1
ATOM 938 O O . ASP A 1 124 ? 10.530 5.046 -10.423 1.00 67.81 124 ASP A O 1
ATOM 942 N N . ASP A 1 125 ? 8.742 6.335 -10.867 1.00 79.06 125 ASP A N 1
ATOM 943 C CA . ASP A 1 125 ? 7.841 5.575 -10.011 1.00 79.06 125 ASP A CA 1
ATOM 944 C C . ASP A 1 125 ? 7.386 4.266 -10.672 1.00 79.06 125 ASP A C 1
ATOM 946 O O . ASP A 1 125 ? 7.295 4.121 -11.891 1.00 79.06 125 ASP A O 1
ATOM 950 N N . ILE A 1 126 ? 7.070 3.285 -9.834 1.00 83.06 126 ILE A N 1
ATOM 951 C CA . ILE A 1 126 ? 6.565 1.971 -10.221 1.00 83.06 126 ILE A CA 1
ATOM 952 C C . ILE A 1 126 ? 5.142 1.835 -9.671 1.00 83.06 126 ILE A C 1
ATOM 954 O O . ILE A 1 126 ? 4.953 1.840 -8.457 1.00 83.06 126 ILE A O 1
ATOM 958 N N . GLU A 1 127 ? 4.129 1.724 -10.538 1.00 85.25 127 GLU A N 1
ATOM 959 C CA . GLU A 1 127 ? 2.724 1.549 -10.133 1.00 85.25 127 GLU A CA 1
ATOM 960 C C . GLU A 1 127 ? 2.505 0.117 -9.646 1.00 85.25 127 GLU A C 1
ATOM 962 O O . GLU A 1 127 ? 2.731 -0.835 -10.394 1.00 85.25 127 GLU A O 1
ATOM 967 N N . LEU A 1 128 ? 2.057 -0.046 -8.397 1.00 83.50 128 LEU A N 1
ATOM 968 C CA . LEU A 1 128 ? 1.766 -1.372 -7.843 1.00 83.50 128 LEU A CA 1
ATOM 969 C C . LEU A 1 128 ? 0.297 -1.727 -7.993 1.00 83.50 128 LEU A C 1
ATOM 971 O O . LEU A 1 128 ? -0.028 -2.837 -8.409 1.00 83.50 128 LEU A O 1
ATOM 975 N N . PHE A 1 129 ? -0.588 -0.799 -7.634 1.00 88.19 129 PHE A N 1
ATOM 976 C CA . PHE A 1 129 ? -2.023 -0.983 -7.783 1.00 88.19 129 PHE A CA 1
ATOM 977 C C . PHE A 1 129 ? -2.761 0.353 -7.861 1.00 88.19 129 PHE A C 1
ATOM 979 O O . PHE A 1 129 ? -2.245 1.411 -7.495 1.00 88.19 129 PHE A O 1
ATOM 986 N N . ARG A 1 130 ? -4.009 0.273 -8.311 1.00 87.12 130 ARG A N 1
ATOM 987 C CA . ARG A 1 130 ? -4.975 1.364 -8.330 1.00 87.12 130 ARG A CA 1
ATOM 988 C C . ARG A 1 130 ? -6.252 0.937 -7.624 1.00 87.12 130 ARG A C 1
ATOM 990 O O . ARG A 1 130 ? -6.649 -0.224 -7.722 1.00 87.12 130 ARG A O 1
ATOM 997 N N . THR A 1 131 ? -6.888 1.865 -6.920 1.00 84.94 131 THR A N 1
ATOM 998 C CA . THR A 1 131 ? -8.174 1.636 -6.240 1.00 84.94 131 THR A CA 1
ATOM 999 C C . THR A 1 131 ? -9.340 2.243 -7.026 1.00 84.94 131 THR A C 1
ATOM 1001 O O . THR A 1 131 ? -9.140 3.009 -7.972 1.00 84.94 131 THR A O 1
ATOM 1004 N N . GLU A 1 132 ? -10.576 1.922 -6.629 1.00 68.25 132 GLU A N 1
ATOM 1005 C CA . GLU A 1 132 ? -11.822 2.266 -7.342 1.00 68.25 132 GLU A CA 1
ATOM 1006 C C . GLU A 1 132 ? -12.042 3.784 -7.530 1.00 68.25 132 GLU A C 1
ATOM 1008 O O . GLU A 1 132 ? -12.798 4.210 -8.398 1.00 68.25 132 GLU A O 1
ATOM 1013 N N . GLY A 1 133 ? -11.330 4.625 -6.771 1.00 65.69 133 GLY A N 1
ATOM 1014 C CA . GLY A 1 133 ? -11.334 6.088 -6.912 1.00 65.69 133 GLY A CA 1
ATOM 1015 C C . GLY A 1 133 ? -10.314 6.647 -7.910 1.00 65.69 133 GLY A C 1
ATOM 1016 O O . GLY A 1 133 ? -10.191 7.864 -8.035 1.00 65.69 133 GLY A O 1
ATOM 1017 N N . GLY A 1 134 ? -9.556 5.786 -8.593 1.00 70.44 134 GLY A N 1
ATOM 1018 C CA . GLY A 1 134 ? -8.473 6.182 -9.493 1.00 70.44 134 GLY A CA 1
ATOM 1019 C C . GLY A 1 134 ? -7.171 6.562 -8.781 1.00 70.44 134 GLY A C 1
ATOM 1020 O O . GLY A 1 134 ? -6.222 6.968 -9.451 1.00 70.44 134 GLY A O 1
ATOM 1021 N N . GLU A 1 135 ? -7.109 6.418 -7.452 1.00 79.50 135 GLU A N 1
ATOM 1022 C CA . GLU A 1 135 ? -5.890 6.636 -6.673 1.00 79.50 135 GLU A CA 1
ATOM 1023 C C . GLU A 1 135 ? -4.844 5.599 -7.081 1.00 79.50 135 GLU A C 1
ATOM 1025 O O . GLU A 1 135 ? -5.060 4.388 -6.955 1.00 79.50 135 GLU A O 1
ATOM 1030 N N . ARG A 1 136 ? -3.724 6.091 -7.614 1.00 82.1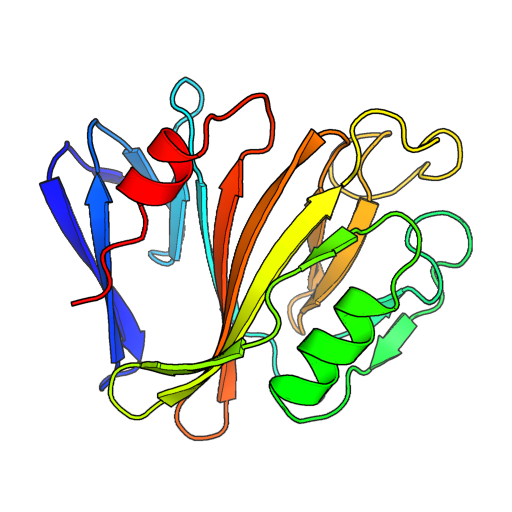2 136 ARG A N 1
ATOM 1031 C CA . ARG A 1 136 ? -2.575 5.276 -7.995 1.00 82.12 136 ARG A CA 1
ATOM 1032 C C . ARG A 1 136 ? -1.621 5.184 -6.825 1.00 82.12 136 ARG A C 1
ATOM 1034 O O . ARG A 1 136 ? -1.194 6.199 -6.287 1.00 82.12 136 ARG A O 1
ATOM 1041 N N . TRP A 1 137 ? -1.252 3.959 -6.498 1.00 85.19 137 TRP A N 1
ATOM 1042 C CA . TRP A 1 137 ? -0.221 3.670 -5.524 1.00 85.19 137 TRP A CA 1
ATOM 1043 C C . TRP A 1 137 ? 1.050 3.289 -6.273 1.00 85.19 137 TRP A C 1
ATOM 1045 O O . TRP A 1 137 ? 1.168 2.183 -6.812 1.00 85.19 137 TRP A O 1
ATOM 1055 N N . SER A 1 138 ? 1.969 4.248 -6.356 1.00 84.75 138 SER A N 1
ATOM 1056 C CA . SER A 1 138 ? 3.238 4.124 -7.065 1.00 84.75 138 SER A CA 1
ATOM 1057 C C . SER A 1 138 ? 4.403 4.556 -6.188 1.00 84.75 138 SER A C 1
ATOM 1059 O O . SER A 1 138 ? 4.258 5.489 -5.401 1.00 84.75 138 SER A O 1
ATOM 1061 N N . TRP A 1 139 ? 5.552 3.898 -6.334 1.00 82.69 139 TRP A N 1
ATOM 1062 C CA . TRP A 1 139 ? 6.730 4.207 -5.524 1.00 82.69 139 TRP A CA 1
ATOM 1063 C C . TRP A 1 139 ? 8.035 4.071 -6.299 1.00 82.69 139 TRP A C 1
ATOM 1065 O O . TRP A 1 139 ? 8.157 3.242 -7.200 1.00 82.69 139 TRP A O 1
ATOM 1075 N N . ALA A 1 140 ? 9.019 4.867 -5.893 1.00 82.38 140 ALA A N 1
ATOM 1076 C CA . ALA A 1 140 ? 10.346 4.902 -6.485 1.00 82.38 140 ALA A CA 1
ATOM 1077 C C . ALA A 1 140 ? 11.266 3.769 -5.990 1.00 82.38 140 ALA A C 1
ATOM 1079 O O . ALA A 1 140 ? 10.994 3.063 -5.013 1.00 82.38 140 ALA A O 1
ATOM 1080 N N . GLN A 1 141 ? 12.418 3.640 -6.650 1.00 84.75 141 GLN A N 1
ATOM 1081 C CA . GLN A 1 141 ? 13.506 2.752 -6.238 1.00 84.75 141 GLN A CA 1
ATOM 1082 C C . GLN A 1 141 ? 13.938 2.993 -4.785 1.00 84.75 141 GLN A C 1
ATOM 1084 O O . GLN A 1 141 ? 14.033 4.130 -4.319 1.00 84.75 141 GLN A O 1
ATOM 1089 N N . GLY A 1 142 ? 14.249 1.911 -4.069 1.00 82.12 142 GLY A N 1
ATOM 1090 C CA . GLY A 1 142 ? 14.642 1.971 -2.660 1.00 82.12 142 GLY A CA 1
ATOM 1091 C C . GLY A 1 142 ? 13.467 2.101 -1.689 1.00 82.12 142 GLY A C 1
ATOM 1092 O O . GLY A 1 142 ? 13.696 2.200 -0.480 1.00 82.12 142 GLY A O 1
ATOM 1093 N N . TYR A 1 143 ? 12.229 2.063 -2.191 1.00 86.31 143 TYR A N 1
ATOM 1094 C CA . TYR A 1 143 ? 11.035 1.956 -1.368 1.00 86.31 143 TYR A CA 1
ATOM 1095 C C . TYR A 1 143 ? 11.105 0.742 -0.444 1.00 86.31 143 TYR A C 1
ATOM 1097 O O . TYR A 1 143 ? 11.438 -0.369 -0.870 1.00 86.31 143 TYR A O 1
ATOM 1105 N N . VAL A 1 144 ? 10.719 0.943 0.816 1.00 87.25 144 VAL A N 1
ATOM 1106 C CA . VAL A 1 144 ? 10.502 -0.139 1.779 1.00 87.25 144 VAL A CA 1
ATOM 1107 C C . VAL A 1 144 ? 9.196 0.117 2.516 1.00 87.25 144 VAL A C 1
ATOM 1109 O O . VAL A 1 144 ? 9.006 1.179 3.111 1.00 87.25 144 VAL A O 1
ATOM 1112 N N . GLY A 1 145 ? 8.315 -0.879 2.514 1.00 88.12 145 GLY A N 1
ATOM 1113 C CA . GLY A 1 145 ? 7.005 -0.821 3.142 1.00 88.12 145 GLY A CA 1
ATOM 1114 C C . GLY A 1 145 ? 6.669 -2.068 3.954 1.00 88.12 145 GLY A C 1
ATOM 1115 O O . GLY A 1 145 ? 7.104 -3.178 3.659 1.00 88.12 145 GLY A O 1
ATOM 1116 N N . ARG A 1 146 ? 5.852 -1.870 4.984 1.00 90.00 146 ARG A N 1
ATOM 1117 C CA . ARG A 1 146 ? 5.158 -2.887 5.773 1.00 90.00 146 ARG A CA 1
ATOM 1118 C C . ARG A 1 146 ? 3.673 -2.710 5.583 1.00 90.00 146 ARG A C 1
ATOM 1120 O O . ARG A 1 146 ? 3.145 -1.633 5.864 1.00 90.00 146 ARG A O 1
ATOM 1127 N N . TRP A 1 147 ? 3.025 -3.723 5.039 1.00 92.62 147 TRP A N 1
ATOM 1128 C CA . TRP A 1 147 ? 1.630 -3.626 4.650 1.00 92.62 147 TRP A CA 1
ATOM 1129 C C . TRP A 1 147 ? 0.813 -4.684 5.372 1.00 92.62 147 TRP A C 1
ATOM 1131 O O . TRP A 1 147 ? 1.248 -5.824 5.551 1.00 92.62 147 TRP A O 1
ATOM 1141 N N . TRP A 1 148 ? -0.406 -4.306 5.729 1.00 93.38 148 TRP A N 1
ATOM 1142 C CA . TRP A 1 148 ? -1.443 -5.204 6.201 1.00 93.38 148 TRP A CA 1
ATOM 1143 C C . TRP A 1 148 ? -2.629 -5.080 5.261 1.00 93.38 148 TRP A C 1
ATOM 1145 O O . TRP A 1 148 ? -3.300 -4.051 5.223 1.00 93.38 148 TRP A O 1
ATOM 1155 N N . ILE A 1 149 ? -2.884 -6.145 4.510 1.00 95.31 149 ILE A N 1
ATOM 1156 C CA . ILE A 1 149 ? -4.082 -6.271 3.686 1.00 95.31 149 ILE A CA 1
ATOM 1157 C C . ILE A 1 149 ? -5.116 -6.992 4.539 1.00 95.31 149 ILE A C 1
ATOM 1159 O O . ILE A 1 149 ? -4.918 -8.156 4.895 1.00 95.31 149 ILE A O 1
ATOM 1163 N N . LEU A 1 150 ? -6.189 -6.301 4.900 1.00 94.19 150 LEU A N 1
ATOM 1164 C CA . LEU A 1 150 ? -7.167 -6.735 5.892 1.00 94.19 150 LEU A CA 1
ATOM 1165 C C . LEU A 1 150 ? -8.551 -6.840 5.266 1.00 94.19 150 LEU A C 1
ATOM 1167 O O . LEU A 1 150 ? -8.926 -6.001 4.461 1.00 94.19 150 LEU A O 1
ATOM 1171 N N . ASP A 1 151 ? -9.305 -7.851 5.674 1.00 94.31 151 ASP A N 1
ATOM 1172 C CA . ASP A 1 151 ? -10.752 -7.930 5.503 1.00 94.31 151 ASP A CA 1
ATOM 1173 C C . ASP A 1 151 ? -11.410 -7.370 6.770 1.00 94.31 151 ASP A C 1
ATOM 1175 O O . ASP A 1 151 ? -11.302 -7.945 7.862 1.00 94.31 151 ASP A O 1
ATOM 1179 N N . VAL A 1 152 ? -12.051 -6.215 6.619 1.00 91.25 152 VAL A N 1
ATOM 1180 C CA . VAL A 1 152 ? -12.747 -5.480 7.668 1.00 91.25 152 VAL A CA 1
ATOM 1181 C C . VAL A 1 152 ? -14.225 -5.448 7.303 1.00 91.25 152 VAL A C 1
ATOM 1183 O O . VAL A 1 152 ? -14.661 -4.647 6.486 1.00 91.25 152 VAL A O 1
ATOM 1186 N N . ASN A 1 153 ? -15.015 -6.321 7.930 1.00 89.81 153 ASN A N 1
ATOM 1187 C CA . ASN A 1 153 ? -16.460 -6.436 7.691 1.00 89.81 153 ASN A CA 1
ATOM 1188 C C . ASN A 1 153 ? -16.840 -6.714 6.219 1.00 89.81 153 ASN A C 1
ATOM 1190 O O . ASN A 1 153 ? -17.892 -6.268 5.768 1.00 89.81 153 ASN A O 1
ATOM 1194 N N . GLY A 1 154 ? -16.018 -7.469 5.482 1.00 90.25 154 GLY A N 1
ATOM 1195 C CA . GLY A 1 154 ? -16.237 -7.789 4.069 1.00 90.25 154 GLY A CA 1
ATOM 1196 C C . GLY A 1 154 ? -15.596 -6.797 3.099 1.00 90.25 154 GLY A C 1
ATOM 1197 O O . GLY A 1 154 ? -15.604 -7.045 1.896 1.00 90.25 154 GLY A O 1
ATOM 1198 N N . GLU A 1 155 ? -15.016 -5.704 3.600 1.00 91.31 155 GLU A N 1
ATOM 1199 C CA . GLU A 1 155 ? -14.280 -4.733 2.795 1.00 91.31 155 GLU A CA 1
ATOM 1200 C C . GLU A 1 155 ? -12.776 -4.952 2.940 1.00 91.31 155 GLU A C 1
ATOM 1202 O O . GLU A 1 155 ? -12.249 -5.089 4.048 1.00 91.31 155 GLU A O 1
ATOM 1207 N N . ARG A 1 156 ? -12.059 -4.966 1.812 1.00 93.81 156 ARG A N 1
ATOM 1208 C CA . ARG A 1 156 ? -10.602 -5.075 1.829 1.00 93.81 156 ARG A CA 1
ATOM 1209 C C . ARG A 1 156 ? -9.968 -3.694 1.982 1.00 93.81 156 ARG A C 1
ATOM 1211 O O . ARG A 1 156 ? -10.178 -2.806 1.162 1.00 93.81 156 ARG A O 1
ATOM 1218 N N . VAL A 1 157 ? -9.149 -3.545 3.016 1.00 91.81 157 VAL A N 1
ATOM 1219 C CA . VAL A 1 157 ? -8.403 -2.326 3.353 1.00 91.81 157 VAL A CA 1
ATOM 1220 C C . VAL A 1 157 ? -6.914 -2.641 3.342 1.00 91.81 157 VAL A C 1
ATOM 1222 O O . VAL A 1 157 ? -6.499 -3.702 3.814 1.00 91.81 157 VAL A O 1
ATOM 1225 N N . VAL A 1 158 ? -6.099 -1.721 2.829 1.00 92.50 158 VAL A N 1
ATOM 1226 C CA . VAL A 1 158 ? -4.639 -1.808 2.916 1.00 92.50 158 VAL A CA 1
ATOM 1227 C C . VAL A 1 158 ? -4.147 -0.739 3.878 1.00 92.50 158 VAL A C 1
ATOM 1229 O O . VAL A 1 158 ? -4.338 0.456 3.658 1.00 92.50 158 VAL A O 1
ATOM 1232 N N . VAL A 1 159 ? -3.510 -1.187 4.955 1.00 90.06 159 VAL A N 1
ATOM 1233 C CA . VAL A 1 159 ? -2.775 -0.335 5.888 1.00 90.06 159 VAL A CA 1
ATOM 1234 C C . VAL A 1 159 ? -1.304 -0.425 5.529 1.00 90.06 159 VAL A C 1
ATOM 1236 O O . VAL A 1 159 ? -0.760 -1.523 5.441 1.00 90.06 159 VAL A O 1
ATOM 1239 N N . MET A 1 160 ? -0.658 0.713 5.323 1.00 89.12 160 MET A N 1
ATOM 1240 C CA . MET A 1 160 ? 0.720 0.796 4.863 1.00 89.12 160 MET A CA 1
ATOM 1241 C C . MET A 1 160 ? 1.519 1.665 5.811 1.00 89.12 160 MET A C 1
ATOM 1243 O O . MET A 1 160 ? 1.131 2.780 6.151 1.00 89.12 160 MET A O 1
ATOM 1247 N N . ASN A 1 161 ? 2.683 1.166 6.187 1.00 86.19 161 ASN A N 1
ATOM 1248 C CA . ASN A 1 161 ? 3.742 1.985 6.725 1.00 86.19 161 ASN A CA 1
ATOM 1249 C C . ASN A 1 161 ? 4.945 1.883 5.801 1.00 86.19 161 ASN A C 1
ATOM 1251 O O . ASN A 1 161 ? 5.421 0.779 5.552 1.00 86.19 161 ASN A O 1
ATOM 1255 N N . HIS A 1 162 ? 5.427 3.003 5.280 1.00 84.62 162 HIS A N 1
ATOM 1256 C CA . HIS A 1 162 ? 6.490 2.967 4.291 1.00 84.62 162 HIS A CA 1
ATOM 1257 C C . HIS A 1 162 ? 7.438 4.145 4.363 1.00 84.62 162 HIS A C 1
ATOM 1259 O O . HIS A 1 162 ? 7.212 5.125 5.070 1.00 84.62 162 HIS A O 1
ATOM 1265 N N . CYS A 1 163 ? 8.513 4.020 3.602 1.00 78.94 163 CYS A N 1
ATOM 1266 C CA . CYS A 1 163 ? 9.472 5.069 3.368 1.00 78.94 163 CYS A CA 1
ATOM 1267 C C . CYS A 1 163 ? 9.854 5.116 1.902 1.00 78.94 163 CYS A C 1
ATOM 1269 O O . CYS A 1 163 ? 10.206 4.091 1.319 1.00 78.94 163 CYS A O 1
ATOM 1271 N N . ASP A 1 164 ? 9.874 6.329 1.365 1.00 67.06 164 ASP A N 1
ATOM 1272 C CA . ASP A 1 164 ? 10.192 6.546 -0.044 1.00 67.06 164 ASP A CA 1
ATOM 1273 C C . ASP A 1 164 ? 11.691 6.795 -0.252 1.00 67.06 164 ASP A C 1
ATOM 1275 O O . ASP A 1 164 ? 12.191 6.632 -1.359 1.00 67.06 164 ASP A O 1
ATOM 1279 N N . ARG A 1 165 ? 12.438 7.166 0.808 1.00 63.81 165 ARG A N 1
ATOM 1280 C CA . ARG A 1 165 ? 13.898 7.370 0.761 1.00 63.81 165 ARG A CA 1
ATOM 1281 C C . ARG A 1 165 ? 14.593 7.017 2.080 1.00 63.81 165 ARG A C 1
ATOM 1283 O O . ARG A 1 165 ? 14.444 7.723 3.071 1.00 63.81 165 ARG A O 1
ATOM 1290 N N . GLY A 1 166 ? 15.416 5.966 2.065 1.00 59.16 166 GLY A N 1
ATOM 1291 C CA . GLY A 1 166 ? 16.544 5.808 2.997 1.00 59.16 166 GLY A CA 1
ATOM 1292 C C . GLY A 1 166 ? 16.212 5.637 4.484 1.00 59.16 166 GLY A C 1
ATOM 1293 O O . GLY A 1 166 ? 16.977 6.104 5.324 1.00 59.16 166 GLY A O 1
ATOM 1294 N N . CYS A 1 167 ? 15.107 4.976 4.824 1.00 64.25 167 CYS A N 1
ATOM 1295 C CA . CYS A 1 167 ? 14.785 4.665 6.217 1.00 64.25 167 CYS A CA 1
ATOM 1296 C C . CYS A 1 167 ? 15.500 3.418 6.736 1.00 64.25 167 CYS A C 1
ATOM 1298 O O . CYS A 1 167 ? 15.737 2.444 6.018 1.00 64.25 167 CYS A O 1
ATOM 1300 N N . THR A 1 168 ? 15.749 3.414 8.038 1.00 66.25 168 THR A N 1
ATOM 1301 C CA . THR A 1 168 ? 16.148 2.231 8.793 1.00 66.25 168 THR A CA 1
ATOM 1302 C C . THR A 1 168 ? 14.927 1.375 9.153 1.00 66.25 168 THR A C 1
ATOM 1304 O O . THR A 1 168 ? 13.779 1.820 9.120 1.00 66.25 168 THR A O 1
ATOM 1307 N N . LYS A 1 169 ? 15.155 0.124 9.573 1.00 65.88 169 LYS A N 1
ATOM 1308 C CA . LYS A 1 169 ? 14.086 -0.721 10.142 1.00 65.88 169 LYS A CA 1
ATOM 1309 C C . LYS A 1 169 ? 13.443 -0.104 11.393 1.00 65.88 169 LYS A C 1
ATOM 1311 O O . LYS A 1 169 ? 12.302 -0.436 11.707 1.00 65.88 169 LYS A O 1
ATOM 1316 N N . GLU A 1 170 ? 14.169 0.751 12.109 1.00 66.31 170 GLU A N 1
ATOM 1317 C CA . GLU A 1 170 ? 13.705 1.416 13.329 1.00 66.31 170 GLU A CA 1
ATOM 1318 C C . GLU A 1 170 ? 12.715 2.548 13.016 1.00 66.31 170 GLU A C 1
ATOM 1320 O O . GLU A 1 170 ? 11.703 2.692 13.707 1.00 66.31 170 GLU A O 1
ATOM 1325 N N . ASP A 1 171 ? 12.918 3.258 11.903 1.00 67.88 171 ASP A N 1
ATOM 1326 C CA . ASP A 1 171 ? 11.972 4.263 11.402 1.00 67.88 171 ASP A CA 1
ATOM 1327 C C . ASP A 1 171 ? 10.612 3.634 11.067 1.00 67.88 171 ASP A C 1
ATOM 1329 O O . ASP A 1 171 ? 9.568 4.160 11.451 1.00 67.88 171 ASP A O 1
ATOM 1333 N N . LEU A 1 172 ? 10.621 2.454 10.434 1.00 69.44 172 LEU A N 1
ATOM 1334 C CA . LEU A 1 172 ? 9.401 1.678 10.193 1.00 69.44 172 LEU A CA 1
ATOM 1335 C C . LEU A 1 172 ? 8.803 1.172 11.514 1.00 69.44 172 LEU A C 1
ATOM 1337 O O . LEU A 1 172 ? 7.605 1.298 11.750 1.00 69.44 172 LEU A O 1
ATOM 1341 N N . ALA A 1 173 ? 9.624 0.641 12.427 1.00 67.31 173 ALA A N 1
ATOM 1342 C CA . ALA A 1 173 ? 9.150 0.115 13.710 1.00 67.31 173 ALA A CA 1
ATOM 1343 C C . ALA A 1 173 ? 8.406 1.165 14.554 1.00 67.31 173 ALA A C 1
ATOM 1345 O O . ALA A 1 173 ? 7.399 0.834 15.188 1.00 67.31 173 ALA A O 1
ATOM 1346 N N . THR A 1 174 ? 8.849 2.424 14.498 1.00 59.50 174 THR A N 1
ATOM 1347 C CA . THR A 1 174 ? 8.256 3.559 15.222 1.00 59.50 174 THR A CA 1
ATOM 1348 C C . THR A 1 174 ? 6.768 3.758 14.898 1.00 59.50 174 THR A C 1
ATOM 1350 O O . THR A 1 174 ? 6.012 4.213 15.752 1.00 59.50 174 THR A O 1
ATOM 1353 N N . LEU A 1 175 ? 6.310 3.318 13.721 1.00 57.62 175 LEU A N 1
ATOM 1354 C CA . LEU A 1 175 ? 4.943 3.508 13.224 1.00 57.62 175 LEU A CA 1
ATOM 1355 C C . LEU A 1 175 ? 4.080 2.226 13.254 1.00 57.62 175 LEU A C 1
ATOM 1357 O O . LEU A 1 175 ? 2.947 2.228 12.772 1.00 57.62 175 LEU A O 1
ATOM 1361 N N . THR A 1 176 ? 4.583 1.127 13.832 1.00 57.97 176 THR A N 1
ATOM 1362 C CA . THR A 1 176 ? 3.945 -0.211 13.749 1.00 57.97 176 THR A CA 1
ATOM 1363 C C . THR A 1 176 ? 3.246 -0.715 15.017 1.00 57.97 176 THR A C 1
ATOM 1365 O O . THR A 1 176 ? 2.856 -1.883 15.076 1.00 57.97 176 THR A O 1
ATOM 1368 N N . ARG A 1 177 ? 3.073 0.110 16.060 1.00 55.06 177 ARG A N 1
ATOM 1369 C CA . ARG A 1 177 ? 2.454 -0.361 17.314 1.00 55.06 177 ARG A CA 1
ATOM 1370 C C . ARG A 1 177 ? 0.931 -0.397 17.237 1.00 55.06 177 ARG A C 1
ATOM 1372 O O . ARG A 1 177 ? 0.253 0.460 17.779 1.00 55.06 177 ARG A O 1
ATOM 1379 N N . MET A 1 178 ? 0.425 -1.468 16.642 1.00 48.91 178 MET A N 1
ATOM 1380 C CA . MET A 1 178 ? -0.978 -1.866 16.716 1.00 48.91 178 MET A CA 1
ATOM 1381 C C . MET A 1 178 ? -1.277 -2.385 18.129 1.00 48.91 178 MET A C 1
ATOM 1383 O O . MET A 1 178 ? -0.738 -3.422 18.521 1.00 48.91 178 MET A O 1
ATOM 1387 N N . ALA A 1 179 ? -2.075 -1.648 18.902 1.00 39.84 179 ALA A N 1
ATOM 1388 C CA . ALA A 1 179 ? -2.629 -2.105 20.180 1.00 39.84 179 ALA A CA 1
ATOM 1389 C C . ALA A 1 179 ? -3.987 -2.720 19.928 1.00 39.84 179 ALA A C 1
ATOM 1391 O O . ALA A 1 179 ? -4.739 -2.028 19.211 1.00 39.84 179 ALA A O 1
#

Secondary structure (DSSP, 8-state):
-EE-SEEEEEEEETTEEEEEEESS-EEEETTTEEE-TTSS-EEEEEE--TTT-EEEEETTTEEEEEEPPSSHHHHHHHHTTSTT-EEEEEEEEEETTEEEEEEEEE--TT---TT-TT-TTSTT-EEEEE-TT--EEEE-TT-EEEEEEEEETTEEEEEEEEESS---HHHHHTT----

Foldseek 3Di:
DKDFFAWDWQDPDPQDTFIFGRRGIWDADPSAWTHDPPAWKIKGKDFAAQAFKWFFPEQFAGRDIDGFHGALLRLLVLLCVHPQKHKDDQDWDAASNWTHTKIKIARAQPDPQCRNAPHDPDRAWGFGIAGNVRDTDIAHHGKIKIWTFTQDVSTTMIIIMIGRDDDDPVSSVNTHDGD

Sequence (179 aa):
MKVPAGRYSLRLSPSLAYEVDLPGTRYVDGGLYVHHPDAPGVFAVTSAPADGTLLPRHPCTDKSEFTAGPTPQDLARELAAQPLLEVHDRTRVTLHGARGVYLEVRVPPDVDTTQCQDVGDTTDDIELFRTEGGERWSWAQGYVGRWWILDVNGERVVVMNHCDRGCTKEDLATLTRMA

pLDDT: mean 83.87, std 10.9, range [39.84, 97.12]

Mean predicted aligned error: 5.87 Å

Nearest PDB structures (foldseek):
  3uid-assembly1_A  TM=3.058E-01  e=4.272E-02  Mycolicibacterium smegmatis MC2 155
  6q5f-assembly2_D  TM=3.346E-01  e=1.741E+00  Klebsiella pneumoniae
  4wmc-assembly4_H  TM=3.554E-01  e=1.837E+00  Klebsiella pneumoniae
  5qab-assembly3_C  TM=3.607E-01  e=2.277E+00  Klebsiella pneumoniae
  4wmc-assembly1_A  TM=2.702E-01  e=2.676E+00  Klebsiella pneumoniae

Solvent-accessible surface area (backbone atoms only — not comparable to full-atom values): 9495 Å² total; per-residue (Å²): 85,81,43,69,54,46,78,44,77,38,70,80,45,102,83,38,59,42,34,33,46,37,94,42,65,35,37,36,48,97,77,38,34,39,34,41,98,92,47,79,42,37,36,38,54,48,70,39,39,37,89,34,19,33,27,44,74,27,44,45,86,34,75,59,68,44,69,38,51,74,46,39,65,37,41,55,53,52,56,50,64,35,69,77,46,47,62,42,72,81,37,80,43,71,59,88,84,28,43,31,28,33,34,36,39,31,25,53,73,78,62,85,39,86,58,10,61,92,22,72,96,44,65,50,16,38,40,61,38,30,26,72,85,69,54,71,46,48,47,37,57,42,21,43,33,44,35,37,28,28,35,54,94,87,42,33,34,38,40,38,39,32,27,69,69,85,64,55,74,62,51,54,53,51,56,61,55,70,110